Protein AF-A0A286TYL3-F1 (afdb_monomer)

Nearest PDB structures (foldseek):
  3kns-assembly3_C  TM=6.971E-01  e=8.447E-01  Bacillus cereus
  6e2q-assembly2_B  TM=6.809E-01  e=2.990E+00  Homo sapiens
  1dxk-assembly1_A  TM=6.788E-01  e=5.472E+00  Bacillus cereus
  4z32-assembly6_F  TM=2.351E-01  e=8.924E-01  Homo sapiens
  6e2q-assembly1_A  TM=2.086E-01  e=2.830E+00  Homo sapiens

Sequence (231 aa):
MINKKIVVQIVIFMLIVGLQSFSYSSPKEVEMYTQQCKNFLNRHSIELKDESFEKLLGYIGNAQICKIEKIYNKLTEEEKNRLKKVLITIEEIEKRLSQKKRERINESIAAIMPAIENELWEKLTQEELKELDILLREKWKGMLKALEQNDIEKALSYFHHTVGEKYRKIFKTLNPYSRKKISKDLANIEVVEVITDTAIYEIISGLKDEKTSFQLAFVKDLHGEWVIKSF

Foldseek 3Di:
DPDPVVVVVVVVVVPPPPDDDQDEAAPVLLVVLLVLLVVLLVPPPDDPDDDDLVVLLVLVLNLVSCVLVSSVVVDDPVSVVSSVVSVVNNVVVLVVDDPVSNVVSVVVSVVPVVVSSQNNDYDDDPVRVVVVVVVVLVLVLQLLVCLLVVNLVSNLVQADPVCSVVVSVVSVVDDNVRSNVCSVQQSDWAWPDDGDFKTKIWGFGPPDPDTDIDIWMWGQDPVRDTGTHDD

pLDDT: mean 82.19, std 18.74, range [31.25, 98.5]

Secondary structure (DSSP, 8-state):
---HHHHHHHHHHTTTS---------HHHHHHHHHHHHHHHHH--S---S--HHHHHHHHHHHHHHHSHHHHHTS-HHHHHHHHHHHHHHHHHHHHS-HHHHHHHHHHHHHHHHHHHHHTPPPPPHHHHHHHHHHHHHHHHHHHHHHHTT-HHHHHTTB-GGGHHHHHHHHHHS-HHHHHHHHHHT--EEEEEEETTEEEEEEEE--TTS-EEEEEEEEE-TTS-EEEEE-

Mean predicted aligned error: 12.98 Å

Structure (mmCIF, N/CA/C/O backbone):
data_AF-A0A286TYL3-F1
#
_entry.id   AF-A0A286TYL3-F1
#
loop_
_atom_site.group_PDB
_atom_site.id
_atom_site.type_symbol
_atom_site.label_atom_id
_atom_site.label_alt_id
_atom_site.label_comp_id
_atom_site.label_asym_id
_atom_site.label_entity_id
_atom_site.label_seq_id
_atom_site.pdbx_PDB_ins_code
_atom_site.Cartn_x
_atom_site.Cartn_y
_atom_site.Cartn_z
_atom_site.occupancy
_atom_site.B_iso_or_equiv
_atom_site.auth_seq_id
_atom_site.auth_comp_id
_atom_site.auth_asym_id
_atom_site.auth_atom_id
_atom_site.pdbx_PDB_model_num
ATOM 1 N N . MET A 1 1 ? -19.799 -11.155 35.956 1.00 39.75 1 MET A N 1
ATOM 2 C CA . MET A 1 1 ? -18.339 -11.377 36.066 1.00 39.75 1 MET A CA 1
ATOM 3 C C . MET A 1 1 ? -17.834 -11.921 34.740 1.00 39.75 1 MET A C 1
ATOM 5 O O . MET A 1 1 ? -18.153 -13.052 34.407 1.00 39.75 1 MET A O 1
ATOM 9 N N . ILE A 1 2 ? -17.136 -11.105 33.946 1.00 40.25 2 ILE A N 1
ATOM 10 C CA . ILE A 1 2 ? -16.541 -11.561 32.680 1.00 40.25 2 ILE A CA 1
ATOM 11 C C . ILE A 1 2 ? -15.331 -12.434 33.024 1.00 40.25 2 ILE A C 1
ATOM 13 O O . ILE A 1 2 ? -14.487 -12.051 33.834 1.00 40.25 2 ILE A O 1
ATOM 17 N N . ASN A 1 3 ? -15.307 -13.640 32.464 1.00 35.81 3 ASN A N 1
ATOM 18 C CA . ASN A 1 3 ? -14.361 -14.690 32.809 1.00 35.81 3 ASN A CA 1
ATOM 19 C C . ASN A 1 3 ? -12.943 -14.302 32.347 1.00 35.81 3 ASN A C 1
ATOM 21 O O . ASN A 1 3 ? -12.677 -14.244 31.146 1.00 35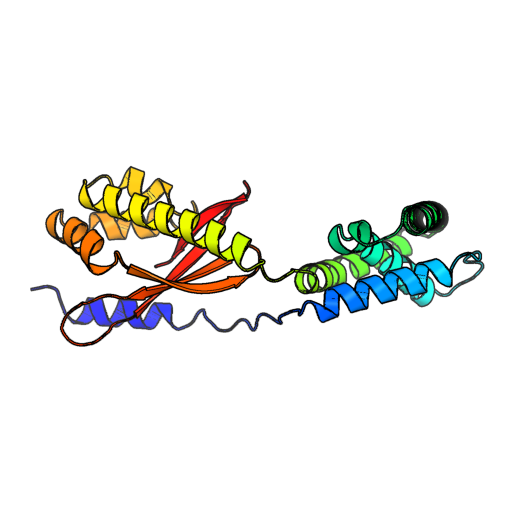.81 3 ASN A O 1
ATOM 25 N N . LYS A 1 4 ? -12.035 -14.040 33.302 1.00 42.81 4 LYS A N 1
ATOM 26 C CA . LYS A 1 4 ? -10.641 -13.602 33.066 1.00 42.81 4 LYS A CA 1
ATOM 27 C C . LYS A 1 4 ? -9.871 -14.496 32.079 1.00 42.81 4 LYS A C 1
ATOM 29 O O . LYS A 1 4 ? -8.956 -14.012 31.424 1.00 42.81 4 LYS A O 1
ATOM 34 N N . LYS A 1 5 ? -10.264 -15.766 31.919 1.00 39.12 5 LYS A N 1
ATOM 35 C CA . LYS A 1 5 ? -9.639 -16.705 30.971 1.00 39.12 5 LYS A CA 1
ATOM 36 C C . LYS A 1 5 ? -9.872 -16.361 29.492 1.00 39.12 5 LYS A C 1
ATOM 38 O O . LYS A 1 5 ? -9.003 -16.651 28.681 1.00 39.12 5 LYS A O 1
ATOM 43 N N . ILE A 1 6 ? -10.982 -15.706 29.139 1.00 41.03 6 ILE A N 1
ATOM 44 C CA . ILE A 1 6 ? -11.293 -15.363 27.736 1.00 41.03 6 ILE A CA 1
ATOM 45 C C . ILE A 1 6 ? -10.440 -14.178 27.252 1.00 41.03 6 ILE A C 1
ATOM 47 O O . ILE A 1 6 ? -10.057 -14.125 26.089 1.00 41.03 6 ILE A O 1
ATOM 51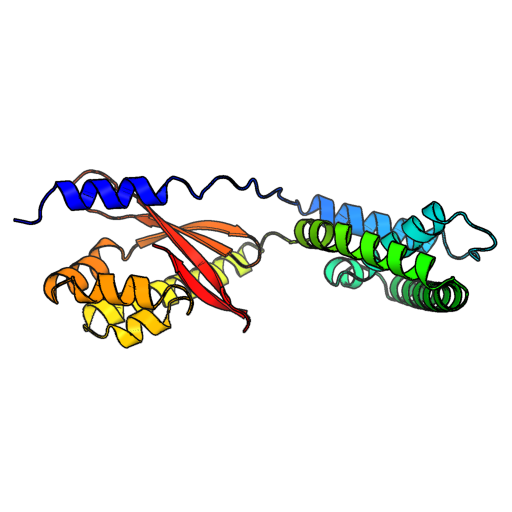 N N . VAL A 1 7 ? -10.076 -13.261 28.155 1.00 42.44 7 VAL A N 1
ATOM 52 C CA . VAL A 1 7 ? -9.268 -12.073 27.826 1.00 42.44 7 VAL A CA 1
ATOM 53 C C . VAL A 1 7 ? -7.820 -12.453 27.492 1.00 42.44 7 VAL A C 1
ATOM 55 O O . VAL A 1 7 ? -7.250 -11.921 26.548 1.00 42.44 7 VAL A O 1
ATOM 58 N N . VAL A 1 8 ? -7.247 -13.430 28.201 1.00 39.50 8 VAL A N 1
ATOM 59 C CA . VAL A 1 8 ? -5.855 -13.877 27.991 1.00 39.50 8 VAL A CA 1
ATOM 60 C C . VAL A 1 8 ? -5.682 -14.627 26.664 1.00 39.50 8 VAL A C 1
ATOM 62 O O . VAL A 1 8 ? -4.639 -14.533 26.024 1.00 39.50 8 VAL A O 1
ATOM 65 N N . GLN A 1 9 ? -6.718 -15.331 26.202 1.00 33.84 9 GLN A N 1
ATOM 66 C CA . GLN A 1 9 ? -6.636 -16.160 24.996 1.00 33.84 9 GLN A CA 1
ATOM 67 C C . GLN A 1 9 ? -6.718 -15.346 23.689 1.00 33.84 9 GLN A C 1
ATOM 69 O O . GLN A 1 9 ? -6.224 -15.797 22.659 1.00 33.84 9 GLN A O 1
ATOM 74 N N . ILE A 1 10 ? -7.282 -14.133 23.732 1.00 40.34 10 ILE A N 1
ATOM 75 C CA . ILE A 1 10 ? -7.366 -13.220 22.577 1.00 40.34 10 ILE A CA 1
ATOM 76 C C . ILE A 1 10 ? -6.028 -12.497 22.337 1.00 40.34 10 ILE A C 1
ATOM 78 O O . ILE A 1 10 ? -5.652 -12.281 21.188 1.00 40.34 10 ILE A O 1
ATOM 82 N N . VAL A 1 11 ? -5.271 -12.197 23.399 1.00 38.97 11 VAL A N 1
ATOM 83 C CA . VAL A 1 11 ? -3.979 -11.486 23.318 1.00 38.97 11 VAL A CA 1
ATOM 84 C C . VAL A 1 11 ? -2.876 -12.360 22.701 1.00 38.97 11 VAL A C 1
ATOM 86 O O . VAL A 1 11 ? -2.049 -11.869 21.940 1.00 38.97 11 VAL A O 1
ATOM 89 N N . ILE A 1 12 ? -2.894 -13.673 22.951 1.00 34.62 12 ILE A N 1
ATOM 90 C CA . ILE A 1 12 ? -1.849 -14.596 22.470 1.00 34.62 12 ILE A CA 1
ATOM 91 C C . ILE A 1 12 ? -1.973 -14.883 20.961 1.00 34.62 12 ILE A C 1
ATOM 93 O O . ILE A 1 12 ? -0.971 -15.134 20.297 1.00 34.62 12 ILE A O 1
ATOM 97 N N . PHE A 1 13 ? -3.176 -14.794 20.384 1.00 33.91 13 PHE A N 1
ATOM 98 C CA . PHE A 1 13 ? -3.390 -15.116 18.966 1.00 33.91 13 PHE A CA 1
ATOM 99 C C . PHE A 1 13 ? -2.985 -13.981 18.004 1.00 33.91 13 PHE A C 1
ATOM 101 O O . PHE A 1 13 ? -2.809 -14.230 16.815 1.00 33.91 13 PHE A O 1
ATOM 108 N N . MET A 1 14 ? -2.810 -12.746 18.496 1.00 36.81 14 MET A N 1
ATOM 109 C CA . MET A 1 14 ? -2.392 -11.600 17.668 1.00 36.81 14 MET A CA 1
ATOM 110 C C . MET A 1 14 ? -0.871 -11.501 17.462 1.00 36.81 14 MET A C 1
ATOM 112 O O . MET A 1 14 ? -0.429 -10.857 16.518 1.00 36.81 14 MET A O 1
ATOM 116 N N . LEU A 1 15 ? -0.063 -12.169 18.289 1.00 34.22 15 LEU A N 1
ATOM 117 C CA . LEU A 1 15 ? 1.401 -12.020 18.290 1.00 34.22 15 LEU A CA 1
ATOM 118 C C . LEU A 1 15 ? 2.147 -12.853 17.229 1.00 34.22 15 LEU A C 1
ATOM 120 O O . LEU A 1 15 ? 3.329 -12.622 17.005 1.00 34.22 15 LEU A O 1
ATOM 124 N N . ILE A 1 16 ? 1.495 -13.812 16.561 1.00 33.28 16 ILE A N 1
ATOM 125 C CA . ILE A 1 16 ? 2.193 -14.815 15.724 1.00 33.28 16 ILE A CA 1
ATOM 126 C C . ILE A 1 16 ? 2.299 -14.408 14.235 1.00 33.28 16 ILE A C 1
ATOM 128 O O . ILE A 1 16 ? 3.039 -15.028 13.479 1.00 33.28 16 ILE A O 1
ATOM 132 N N . VAL A 1 17 ? 1.633 -13.336 13.788 1.00 40.25 17 VAL A N 1
ATOM 133 C CA . VAL A 1 17 ? 1.551 -12.982 12.348 1.00 40.25 17 VAL A CA 1
ATOM 134 C C . VAL A 1 17 ? 2.553 -11.887 11.915 1.00 40.25 17 VAL A C 1
ATOM 136 O O . VAL A 1 17 ? 2.653 -11.570 10.737 1.00 40.25 17 VAL A O 1
ATOM 139 N N . GLY A 1 18 ? 3.352 -11.328 12.830 1.00 33.09 18 GLY A N 1
ATOM 140 C CA . GLY A 1 18 ? 4.144 -10.109 12.584 1.00 33.09 18 GLY A CA 1
ATOM 141 C C . GLY A 1 18 ? 5.576 -10.260 12.045 1.00 33.09 18 GLY A C 1
ATOM 142 O O . GLY A 1 18 ? 6.348 -9.319 12.181 1.00 33.09 18 GLY A O 1
ATOM 143 N N . LEU A 1 19 ? 5.982 -11.403 11.483 1.00 33.22 19 LEU A N 1
ATOM 144 C CA . LEU A 1 19 ? 7.355 -11.589 10.976 1.00 33.22 19 LEU A CA 1
ATOM 145 C C . LEU A 1 19 ? 7.369 -11.970 9.492 1.00 33.22 19 LEU A C 1
ATOM 147 O O . LEU A 1 19 ? 7.760 -13.072 9.116 1.00 33.22 19 LEU A O 1
ATOM 151 N N . GLN A 1 20 ? 6.967 -11.035 8.635 1.00 36.91 20 GLN A N 1
ATOM 152 C CA . GLN A 1 20 ? 7.506 -10.963 7.279 1.00 36.91 20 GLN A CA 1
ATOM 153 C C . GLN A 1 20 ? 8.325 -9.680 7.195 1.00 36.91 20 GLN A C 1
ATOM 155 O O . GLN A 1 20 ? 7.812 -8.582 7.381 1.00 36.91 20 GLN A O 1
ATOM 160 N N . SER A 1 21 ? 9.632 -9.841 7.026 1.00 31.25 21 SER A N 1
ATOM 161 C CA . SER A 1 21 ? 10.587 -8.749 6.893 1.00 31.25 21 SER A CA 1
ATOM 162 C C . SER A 1 21 ? 10.307 -8.006 5.587 1.00 31.25 21 SER A C 1
ATOM 164 O O . SER A 1 21 ? 10.660 -8.491 4.514 1.00 31.25 21 SER A O 1
ATOM 166 N N . PHE A 1 22 ? 9.649 -6.852 5.665 1.00 38.56 22 PHE A N 1
ATOM 167 C CA . PHE A 1 22 ? 9.494 -5.955 4.525 1.00 38.56 22 PHE A CA 1
ATOM 168 C C . PHE A 1 22 ? 10.835 -5.253 4.294 1.00 38.56 22 PHE A C 1
ATOM 170 O O . PHE A 1 22 ? 11.292 -4.463 5.118 1.00 38.56 22 PHE A O 1
ATOM 177 N N . SER A 1 23 ? 11.518 -5.620 3.209 1.00 32.28 23 SER A N 1
ATOM 178 C CA . SER A 1 23 ? 12.743 -4.944 2.789 1.00 32.28 23 SER A CA 1
ATOM 179 C C . SER A 1 23 ? 12.360 -3.575 2.246 1.00 32.28 23 SER A C 1
ATOM 181 O O . SER A 1 23 ? 11.674 -3.476 1.232 1.00 32.28 23 SER A O 1
ATOM 183 N N . TYR A 1 24 ? 12.752 -2.532 2.971 1.00 39.31 24 TYR A N 1
ATOM 184 C CA . TYR A 1 24 ? 12.539 -1.151 2.570 1.00 39.31 24 TYR A CA 1
ATOM 185 C C . TYR A 1 24 ? 13.367 -0.816 1.351 1.00 39.31 24 TYR A C 1
ATOM 187 O O . TYR A 1 24 ? 14.513 -1.246 1.235 1.00 39.31 24 TYR A O 1
ATOM 195 N N . SER A 1 25 ? 12.813 0.092 0.568 1.00 42.06 25 SER A N 1
ATOM 196 C CA . SER A 1 25 ? 13.605 0.893 -0.326 1.00 42.06 25 SER A CA 1
ATOM 197 C C . SER A 1 25 ? 13.623 2.352 0.074 1.00 42.06 25 SER A C 1
ATOM 199 O O . SER A 1 25 ? 12.638 2.936 0.534 1.00 42.06 25 SER A O 1
ATOM 201 N N . SER A 1 26 ? 14.795 2.943 -0.086 1.00 48.81 26 SER A N 1
ATOM 202 C CA . SER A 1 26 ? 15.070 4.341 0.201 1.00 48.81 26 SER A CA 1
ATOM 203 C C . SER A 1 26 ? 14.927 5.218 -1.056 1.00 48.81 26 SER A C 1
ATOM 205 O O . SER A 1 26 ? 15.114 4.736 -2.168 1.00 48.81 26 SER A O 1
ATOM 207 N N . PRO A 1 27 ? 14.721 6.548 -0.936 1.00 56.91 27 PRO A N 1
ATOM 208 C CA . PRO A 1 27 ? 14.798 7.490 -2.069 1.00 56.91 27 PRO A CA 1
ATOM 209 C C . PRO A 1 27 ? 16.060 7.338 -2.944 1.00 56.91 27 PRO A C 1
ATOM 211 O O . PRO A 1 27 ? 16.082 7.722 -4.112 1.00 56.91 27 PRO A O 1
ATOM 214 N N . LYS A 1 28 ? 17.114 6.744 -2.377 1.00 70.31 28 LYS A N 1
ATOM 215 C CA . LYS A 1 28 ? 18.360 6.384 -3.050 1.00 70.31 28 LYS A CA 1
ATOM 216 C C . LYS A 1 28 ? 18.178 5.298 -4.117 1.00 70.31 28 LYS A C 1
ATOM 218 O O . LYS A 1 28 ? 18.904 5.317 -5.102 1.00 70.31 28 LYS A O 1
ATOM 223 N N . GLU A 1 29 ? 17.239 4.374 -3.949 1.00 71.75 29 GLU A N 1
ATOM 224 C CA . GLU A 1 29 ? 16.978 3.285 -4.897 1.00 71.75 29 GLU A CA 1
ATOM 225 C C . GLU A 1 29 ? 16.218 3.773 -6.124 1.00 71.75 29 GLU A C 1
ATOM 227 O O . GLU A 1 29 ? 16.608 3.434 -7.237 1.00 71.75 29 GLU A O 1
ATOM 232 N N . VAL A 1 30 ? 15.227 4.659 -5.965 1.00 77.00 30 VAL A N 1
ATOM 233 C CA . VAL A 1 30 ? 14.579 5.313 -7.117 1.00 77.00 30 VAL A CA 1
ATOM 234 C C . VAL A 1 30 ? 15.609 6.074 -7.951 1.00 77.00 30 VAL A C 1
ATOM 236 O O . VAL A 1 30 ? 15.619 5.944 -9.175 1.00 77.00 30 VAL A O 1
ATOM 239 N N . GLU A 1 31 ? 16.514 6.822 -7.314 1.00 83.50 31 GLU A N 1
ATOM 240 C CA . GLU A 1 31 ? 17.594 7.519 -8.023 1.00 83.50 31 GLU A CA 1
ATOM 241 C C . GLU A 1 31 ? 18.587 6.538 -8.664 1.00 83.50 31 GLU A C 1
ATOM 243 O O . GLU A 1 31 ? 18.978 6.719 -9.815 1.00 83.50 31 GLU A O 1
ATOM 248 N N . MET A 1 32 ? 18.948 5.456 -7.968 1.00 88.81 32 MET A N 1
ATOM 249 C CA . MET A 1 32 ? 19.826 4.404 -8.487 1.00 88.81 32 MET A CA 1
ATOM 250 C C . MET A 1 32 ? 19.246 3.755 -9.748 1.00 88.81 32 MET A C 1
ATOM 252 O O . MET A 1 32 ? 19.935 3.688 -10.767 1.00 88.81 32 MET A O 1
ATOM 256 N N . TYR A 1 33 ? 17.985 3.319 -9.711 1.00 89.75 33 TYR A N 1
ATOM 257 C CA . TYR A 1 33 ? 17.317 2.701 -10.855 1.00 89.75 33 TYR A CA 1
ATOM 258 C C . TYR A 1 33 ? 17.029 3.716 -11.971 1.00 89.75 33 TYR A C 1
ATOM 260 O O . TYR A 1 33 ? 17.138 3.381 -13.152 1.00 89.75 33 TYR A O 1
ATOM 268 N N . THR A 1 34 ? 16.755 4.980 -11.629 1.00 91.69 34 THR A N 1
ATOM 269 C CA . THR A 1 34 ? 16.666 6.069 -12.615 1.00 91.69 34 THR A CA 1
ATOM 270 C C . THR A 1 34 ? 18.003 6.254 -13.326 1.00 91.69 34 THR A C 1
ATOM 272 O O . THR A 1 34 ? 18.051 6.268 -14.555 1.00 91.69 34 THR A O 1
ATOM 275 N N . GLN A 1 35 ? 19.113 6.318 -12.590 1.00 93.62 35 GLN A N 1
ATOM 276 C CA . GLN A 1 35 ? 20.444 6.446 -13.175 1.00 93.62 35 GLN A CA 1
ATOM 277 C C . GLN A 1 35 ? 20.841 5.199 -13.978 1.00 93.62 35 GLN A C 1
ATOM 279 O O . GLN A 1 35 ? 21.453 5.326 -15.039 1.00 93.62 35 GLN A O 1
ATOM 284 N N . GLN A 1 36 ? 20.465 4.000 -13.526 1.00 92.69 36 GLN A N 1
ATOM 285 C CA . GLN A 1 36 ? 20.624 2.759 -14.285 1.00 92.69 36 GLN A CA 1
ATOM 286 C C . GLN A 1 36 ? 19.875 2.832 -15.618 1.00 92.69 36 GLN A C 1
ATOM 288 O O . GLN A 1 36 ? 20.471 2.541 -16.656 1.00 92.69 36 GLN A O 1
ATOM 293 N N . CYS A 1 37 ? 18.620 3.288 -15.609 1.00 94.38 37 CYS A N 1
ATOM 294 C CA . CYS A 1 37 ? 17.837 3.495 -16.821 1.00 94.38 37 CYS A CA 1
ATOM 295 C C . CYS A 1 37 ? 18.507 4.511 -17.761 1.00 94.38 37 CYS A C 1
ATOM 297 O O . CYS A 1 37 ? 18.725 4.218 -18.937 1.00 94.38 37 CYS A O 1
ATOM 299 N N . LYS A 1 38 ? 18.932 5.673 -17.251 1.00 95.06 38 LYS A N 1
ATOM 300 C CA . LYS A 1 38 ? 19.641 6.690 -18.048 1.00 95.06 38 LYS A CA 1
ATOM 301 C C . LYS A 1 38 ? 20.930 6.143 -18.660 1.00 95.06 38 LYS A C 1
ATOM 303 O O . LYS A 1 38 ? 21.185 6.317 -19.851 1.00 95.06 38 LYS A O 1
ATOM 308 N N . ASN A 1 39 ? 21.726 5.416 -17.877 1.00 93.25 39 ASN A N 1
ATOM 309 C CA . ASN A 1 39 ? 22.943 4.760 -18.354 1.00 93.25 39 ASN A CA 1
ATOM 310 C C . ASN A 1 39 ? 22.637 3.720 -19.441 1.00 93.25 39 ASN A C 1
ATOM 312 O O . ASN A 1 39 ? 23.350 3.653 -20.443 1.00 93.25 39 ASN A O 1
ATOM 316 N N . PHE A 1 40 ? 21.580 2.927 -19.262 1.00 93.06 40 PHE A N 1
ATOM 317 C CA . PHE A 1 40 ? 21.109 1.958 -20.244 1.00 93.06 40 PHE A CA 1
ATOM 318 C C . PHE A 1 40 ? 20.723 2.640 -21.565 1.00 93.06 40 PHE A C 1
ATOM 320 O O . PHE A 1 40 ? 21.263 2.266 -22.610 1.00 93.06 40 PHE A O 1
ATOM 327 N N . LEU A 1 41 ? 19.892 3.686 -21.508 1.00 92.50 41 LEU A N 1
ATOM 328 C CA . LEU A 1 41 ? 19.431 4.454 -22.671 1.00 92.50 41 LEU A CA 1
ATOM 329 C C . LEU A 1 41 ? 20.564 5.198 -23.392 1.00 92.50 41 LEU A C 1
ATOM 331 O O . LEU A 1 41 ? 20.505 5.380 -24.607 1.00 92.50 41 LEU A O 1
ATOM 335 N N . ASN A 1 42 ? 21.602 5.618 -22.665 1.00 89.25 42 ASN A N 1
ATOM 336 C CA . ASN A 1 42 ? 22.780 6.265 -23.245 1.00 89.25 42 ASN A CA 1
ATOM 337 C C . ASN A 1 42 ? 23.735 5.275 -23.923 1.00 89.25 42 ASN A C 1
ATOM 339 O O . ASN A 1 42 ? 24.400 5.642 -24.888 1.00 89.25 42 ASN A O 1
ATOM 343 N N . ARG A 1 43 ? 23.818 4.031 -23.435 1.00 82.62 43 ARG A N 1
ATOM 344 C CA . ARG A 1 43 ? 24.729 3.009 -23.980 1.00 82.62 43 ARG A CA 1
ATOM 345 C C . ARG A 1 43 ? 24.160 2.253 -25.180 1.00 82.62 43 ARG A C 1
ATOM 347 O O . ARG A 1 43 ? 24.931 1.823 -26.028 1.00 82.62 43 ARG A O 1
ATOM 354 N N . HIS A 1 44 ? 22.843 2.076 -25.256 1.00 67.50 44 HIS A N 1
ATOM 355 C CA . HIS A 1 44 ? 22.224 1.115 -26.175 1.00 67.50 44 HIS A CA 1
ATOM 356 C C . HIS A 1 44 ? 21.522 1.748 -27.384 1.00 67.50 44 HIS A C 1
ATOM 358 O O . HIS A 1 44 ? 20.493 1.259 -27.846 1.00 67.50 44 HIS A O 1
ATOM 364 N N . SER A 1 45 ? 22.109 2.799 -27.959 1.00 55.00 45 SER A N 1
ATOM 365 C CA . SER A 1 45 ? 21.707 3.319 -29.275 1.00 55.00 45 SER A CA 1
ATOM 366 C C . SER A 1 45 ? 22.130 2.420 -30.453 1.00 55.00 45 SER A C 1
ATOM 368 O O . SER A 1 45 ? 21.916 2.794 -31.605 1.00 55.00 45 SER A O 1
ATOM 370 N N . ILE A 1 46 ? 22.726 1.251 -30.185 1.00 56.09 46 ILE A N 1
ATOM 371 C CA . ILE A 1 46 ? 23.353 0.368 -31.176 1.00 56.09 46 ILE A CA 1
ATOM 372 C C . ILE A 1 46 ? 22.645 -0.996 -31.184 1.00 56.09 46 ILE A C 1
ATOM 374 O O . ILE A 1 46 ? 22.290 -1.529 -30.135 1.00 56.09 46 ILE A O 1
ATOM 378 N N . GLU A 1 47 ? 22.411 -1.520 -32.391 1.00 60.41 47 GLU A N 1
ATOM 379 C CA . GLU A 1 47 ? 21.648 -2.739 -32.687 1.00 60.41 47 GLU A CA 1
ATOM 380 C C . GLU A 1 47 ? 22.095 -3.963 -31.863 1.00 60.41 47 GLU A C 1
ATOM 382 O O . GLU A 1 47 ? 23.264 -4.345 -31.875 1.00 60.41 47 GLU A O 1
ATOM 387 N N . LEU A 1 48 ? 21.130 -4.647 -31.238 1.00 65.88 48 LEU A N 1
ATOM 388 C CA . LEU A 1 48 ? 21.276 -5.995 -30.677 1.00 65.88 48 LEU A CA 1
ATOM 389 C C . LEU A 1 48 ? 21.421 -7.028 -31.809 1.00 65.88 48 LEU A C 1
ATOM 391 O O . LEU A 1 48 ? 20.476 -7.747 -32.144 1.00 65.88 48 LEU A O 1
ATOM 395 N N . LYS A 1 49 ? 22.584 -7.076 -32.457 1.00 59.09 49 LYS A N 1
ATOM 396 C CA . LYS A 1 49 ? 22.913 -8.124 -33.430 1.00 59.09 49 LYS A CA 1
ATOM 397 C C . LYS A 1 49 ? 23.687 -9.237 -32.722 1.00 59.09 49 LYS A C 1
ATOM 399 O O . LYS A 1 49 ? 24.782 -9.004 -32.229 1.00 59.09 49 LYS A O 1
ATOM 404 N N . ASP A 1 50 ? 23.094 -10.432 -32.697 1.00 59.69 50 ASP A N 1
ATOM 405 C CA . ASP A 1 50 ? 23.705 -11.692 -32.235 1.00 59.69 50 ASP A CA 1
ATOM 406 C C . ASP A 1 50 ? 24.158 -11.731 -30.763 1.00 59.69 50 ASP A C 1
ATOM 408 O O . ASP A 1 50 ? 25.308 -12.010 -30.423 1.00 59.69 50 ASP A O 1
ATOM 412 N N . GLU A 1 51 ? 23.219 -11.493 -29.846 1.00 66.81 51 GLU A N 1
ATOM 413 C CA . GLU A 1 51 ? 23.491 -11.571 -28.409 1.00 66.81 51 GLU A CA 1
ATOM 414 C C . GLU A 1 51 ? 22.938 -12.849 -27.757 1.00 66.81 51 GLU A C 1
ATOM 416 O O . GLU A 1 51 ? 21.912 -13.400 -28.166 1.00 66.81 51 GLU A O 1
ATOM 421 N N . SER A 1 52 ? 23.638 -13.337 -26.724 1.00 85.31 52 SER A N 1
ATOM 422 C CA . SER A 1 52 ? 23.206 -14.502 -25.946 1.00 85.31 52 SER A CA 1
ATOM 423 C C . SER A 1 52 ? 21.850 -14.253 -25.273 1.00 85.31 52 SER A C 1
ATOM 425 O O . SER A 1 52 ? 21.426 -13.111 -25.079 1.00 85.31 52 SER A O 1
ATOM 427 N N . PHE A 1 53 ? 21.163 -15.331 -24.886 1.00 84.12 53 PHE A N 1
ATOM 428 C CA . PHE A 1 53 ? 19.861 -15.233 -24.222 1.00 84.12 53 PHE A CA 1
ATOM 429 C C . PHE A 1 53 ? 19.924 -14.372 -22.948 1.00 84.12 53 PHE A C 1
ATOM 431 O O . PHE A 1 53 ? 19.023 -13.583 -22.691 1.00 84.12 53 PHE A O 1
ATOM 438 N N . GLU A 1 54 ? 21.011 -14.482 -22.188 1.00 84.38 54 GLU A N 1
ATOM 439 C CA . GLU A 1 54 ? 21.252 -13.760 -20.937 1.00 84.38 54 GLU A CA 1
ATOM 440 C C . GLU A 1 54 ? 21.400 -12.256 -21.171 1.00 84.38 54 GLU A C 1
ATOM 442 O O . GLU A 1 54 ? 20.853 -11.453 -20.417 1.00 84.38 54 GLU A O 1
ATOM 447 N N . LYS A 1 55 ? 22.099 -11.865 -22.242 1.00 85.25 55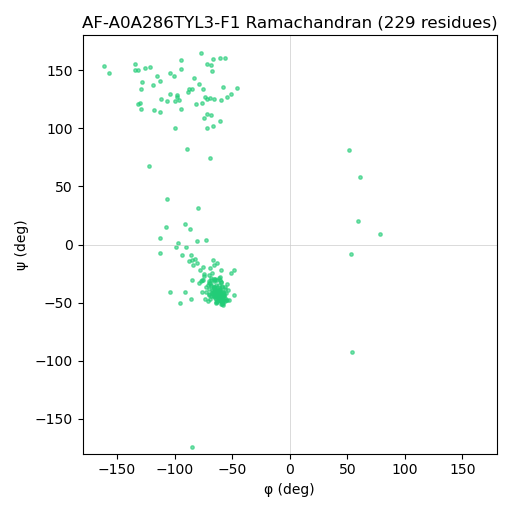 LYS A N 1
ATOM 448 C CA . LYS A 1 55 ? 22.228 -10.457 -22.617 1.00 85.25 55 LYS A CA 1
ATOM 449 C C . LYS A 1 55 ? 20.895 -9.870 -23.060 1.00 85.25 55 LYS A C 1
ATOM 451 O O . LYS A 1 55 ? 20.529 -8.791 -22.603 1.00 85.25 55 LYS A O 1
ATOM 456 N N . LEU A 1 56 ? 20.147 -10.607 -23.884 1.00 87.00 56 LEU A N 1
ATOM 457 C CA . LEU A 1 56 ? 18.809 -10.199 -24.303 1.00 87.00 56 LEU A CA 1
ATOM 458 C C . LEU A 1 56 ? 17.877 -10.047 -23.095 1.00 87.00 56 LEU A C 1
ATOM 460 O O . LEU A 1 56 ? 17.159 -9.057 -22.997 1.00 87.00 56 LEU A O 1
ATOM 464 N N . LEU A 1 57 ? 17.932 -10.979 -22.143 1.00 86.56 57 LEU A N 1
ATOM 465 C CA . LEU A 1 57 ? 17.158 -10.893 -20.909 1.00 86.56 57 LEU A CA 1
ATOM 466 C C . LEU A 1 57 ? 17.539 -9.655 -20.085 1.00 86.56 57 LEU A C 1
ATOM 468 O O . LEU A 1 57 ? 16.655 -8.921 -19.651 1.00 86.56 57 LEU A O 1
ATOM 472 N N . GLY A 1 58 ? 18.835 -9.384 -19.912 1.00 87.88 58 GLY A N 1
ATOM 473 C CA . GLY A 1 58 ? 19.310 -8.181 -19.226 1.00 87.88 58 GLY A CA 1
ATOM 474 C C . GLY A 1 58 ? 18.882 -6.892 -19.932 1.00 87.88 58 GLY A C 1
ATOM 475 O O . GLY A 1 58 ? 18.493 -5.922 -19.281 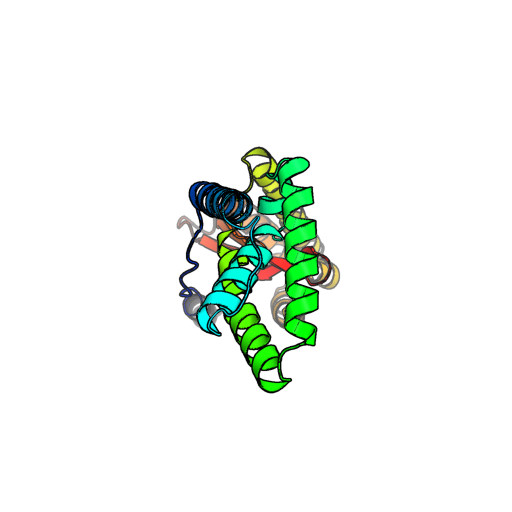1.00 87.88 58 GLY A O 1
ATOM 476 N N . TYR A 1 59 ? 18.898 -6.881 -21.263 1.00 89.81 59 TYR A N 1
ATOM 477 C CA . TYR A 1 59 ? 18.448 -5.750 -22.066 1.00 89.81 59 TYR A CA 1
ATOM 478 C C . TYR A 1 59 ? 16.951 -5.480 -21.887 1.00 89.81 59 TYR A C 1
ATOM 480 O O . TYR A 1 59 ? 16.555 -4.351 -21.595 1.00 89.81 59 TYR A O 1
ATOM 488 N N . ILE A 1 60 ? 16.122 -6.522 -22.003 1.00 90.00 60 ILE A N 1
ATOM 489 C CA . ILE A 1 60 ? 14.673 -6.415 -21.813 1.00 90.00 60 ILE A CA 1
ATOM 490 C C . ILE A 1 60 ? 14.362 -6.005 -20.373 1.00 90.00 60 ILE A C 1
ATOM 492 O O . ILE A 1 60 ? 13.571 -5.090 -20.169 1.00 90.00 60 ILE A O 1
ATOM 496 N N . GLY A 1 61 ? 15.023 -6.607 -19.381 1.00 89.62 61 GLY A N 1
ATOM 497 C CA . GLY A 1 61 ? 14.855 -6.255 -17.970 1.00 89.62 61 GLY A CA 1
ATOM 498 C C . GLY A 1 61 ? 15.120 -4.772 -17.700 1.00 89.62 61 GLY A C 1
ATOM 499 O O . GLY A 1 61 ? 14.276 -4.097 -17.119 1.00 89.62 61 GLY A O 1
ATOM 500 N N . ASN A 1 62 ? 16.231 -4.223 -18.204 1.00 91.69 62 ASN A N 1
ATOM 501 C CA . ASN A 1 62 ? 16.525 -2.790 -18.073 1.00 91.69 62 ASN A CA 1
ATOM 502 C C . ASN A 1 62 ? 15.469 -1.903 -18.751 1.00 91.69 62 ASN A C 1
ATOM 504 O O . ASN A 1 62 ? 15.078 -0.878 -18.193 1.00 91.69 62 ASN A O 1
ATOM 508 N N . ALA A 1 63 ? 14.971 -2.302 -19.925 1.00 91.81 63 ALA A N 1
ATOM 509 C CA . ALA A 1 63 ? 13.895 -1.577 -20.593 1.00 91.81 63 ALA A CA 1
ATOM 510 C C . ALA A 1 63 ? 12.570 -1.632 -19.808 1.00 91.81 63 ALA A C 1
ATOM 512 O O . ALA A 1 63 ? 11.851 -0.633 -19.777 1.00 91.81 63 ALA A O 1
ATOM 513 N N . GLN A 1 64 ? 12.251 -2.752 -19.147 1.00 90.81 64 GLN A N 1
ATOM 514 C CA . GLN A 1 64 ? 11.071 -2.843 -18.278 1.00 90.81 64 GLN A CA 1
ATOM 515 C C . GLN A 1 64 ? 11.217 -1.969 -17.027 1.00 90.81 64 GLN A C 1
ATOM 517 O O . GLN A 1 64 ? 10.276 -1.258 -16.693 1.00 90.81 64 GLN A O 1
ATOM 522 N N . ILE A 1 65 ? 12.397 -1.927 -16.395 1.00 90.50 65 ILE A N 1
ATOM 523 C CA . ILE A 1 65 ? 12.675 -1.011 -15.272 1.00 90.50 65 ILE A CA 1
ATOM 524 C C . ILE A 1 65 ? 12.411 0.442 -15.689 1.00 90.50 65 ILE A C 1
ATOM 526 O O . ILE A 1 65 ? 11.715 1.175 -14.993 1.00 90.50 65 ILE A O 1
ATOM 530 N N . CYS A 1 66 ? 12.885 0.852 -16.868 1.00 92.75 66 CYS A N 1
ATOM 531 C CA . CYS A 1 66 ? 12.644 2.194 -17.404 1.00 92.75 66 CYS A CA 1
ATOM 532 C C . CYS A 1 66 ? 11.159 2.548 -17.611 1.00 92.75 66 CYS A C 1
ATOM 534 O O . CYS A 1 66 ? 10.828 3.731 -17.692 1.00 92.75 66 CYS A O 1
ATOM 536 N N . LYS A 1 67 ? 10.274 1.551 -17.742 1.00 92.31 67 LYS A N 1
ATOM 537 C CA . LYS A 1 67 ? 8.826 1.755 -17.905 1.00 92.31 67 LYS A CA 1
ATOM 538 C C . LYS A 1 67 ? 8.086 1.931 -16.584 1.00 92.31 67 LYS A C 1
ATOM 540 O O . LYS A 1 67 ? 6.927 2.337 -16.618 1.00 92.31 67 LYS A O 1
ATOM 545 N N . ILE A 1 68 ? 8.714 1.624 -15.450 1.00 86.88 68 ILE A N 1
ATOM 546 C CA . ILE A 1 68 ? 8.106 1.852 -14.140 1.00 86.88 68 ILE A CA 1
ATOM 547 C C . ILE A 1 68 ? 7.815 3.348 -14.030 1.00 86.88 68 ILE A C 1
ATOM 549 O O . ILE A 1 68 ? 8.716 4.168 -14.207 1.00 86.88 68 ILE A O 1
ATOM 553 N N . GLU A 1 69 ? 6.556 3.699 -13.762 1.00 83.31 69 GLU A N 1
ATOM 554 C CA . GLU A 1 69 ? 6.022 5.062 -13.901 1.00 83.31 69 GLU A CA 1
ATOM 555 C C . GLU A 1 69 ? 6.914 6.123 -13.242 1.00 83.31 69 GLU A C 1
ATOM 557 O O . GLU A 1 69 ? 7.221 7.155 -13.836 1.00 83.31 69 GLU A O 1
ATOM 562 N N . LYS A 1 70 ? 7.416 5.838 -12.040 1.00 81.25 70 LYS A N 1
ATOM 563 C CA . LYS A 1 70 ? 8.280 6.752 -11.283 1.00 81.25 70 LYS A CA 1
ATOM 564 C C . LYS A 1 70 ? 9.630 7.009 -11.939 1.00 81.25 70 LYS A C 1
ATOM 566 O O . LYS A 1 70 ? 10.118 8.137 -11.908 1.00 81.25 70 LYS A O 1
ATOM 571 N N . ILE A 1 71 ? 10.226 5.980 -12.537 1.00 89.06 71 ILE A N 1
ATOM 572 C CA . ILE A 1 71 ? 11.466 6.118 -13.302 1.00 89.06 71 ILE A CA 1
ATOM 573 C C . ILE A 1 71 ? 11.160 6.869 -14.593 1.00 89.06 71 ILE A C 1
ATOM 575 O O . ILE A 1 71 ? 11.821 7.862 -14.891 1.00 89.06 71 ILE A O 1
ATOM 579 N N . TYR A 1 72 ? 10.113 6.454 -15.310 1.00 90.81 72 TYR A N 1
ATOM 580 C CA . TYR A 1 72 ? 9.683 7.061 -16.567 1.00 90.81 72 TYR A CA 1
ATOM 581 C C . TYR A 1 72 ? 9.417 8.570 -16.434 1.00 90.81 72 TYR A C 1
ATOM 583 O O . TYR A 1 72 ? 9.840 9.357 -17.283 1.00 90.81 72 TYR A O 1
ATOM 591 N N . ASN A 1 73 ? 8.782 8.997 -15.341 1.00 87.31 73 ASN A N 1
ATOM 592 C CA . ASN A 1 73 ? 8.474 10.402 -15.067 1.00 87.31 73 ASN A CA 1
ATOM 593 C C . ASN A 1 73 ? 9.720 11.253 -14.763 1.00 87.31 73 ASN A C 1
ATOM 595 O O . ASN A 1 73 ? 9.676 12.470 -14.933 1.00 87.31 73 ASN A O 1
ATOM 599 N N . LYS A 1 74 ? 10.839 10.633 -14.365 1.00 91.31 74 LYS A N 1
ATOM 600 C CA . LYS A 1 74 ? 12.137 11.298 -14.142 1.00 91.31 74 LYS A CA 1
ATOM 601 C C . LYS A 1 74 ? 13.026 11.336 -15.394 1.00 91.31 74 LYS A C 1
ATOM 603 O O . LYS A 1 74 ? 14.131 11.889 -15.340 1.00 91.31 74 LYS A O 1
ATOM 608 N N . LEU A 1 75 ? 12.574 10.755 -16.508 1.00 93.94 75 LEU A N 1
ATOM 609 C CA . LEU A 1 75 ? 13.259 10.821 -17.797 1.00 93.94 75 LEU A CA 1
ATOM 610 C C . LEU A 1 75 ? 12.922 12.123 -18.533 1.00 93.94 75 LEU A C 1
ATOM 612 O O . LEU A 1 75 ? 11.786 12.602 -18.521 1.00 93.94 75 LEU A O 1
ATOM 616 N N . THR A 1 76 ? 13.910 12.669 -19.231 1.00 96.69 76 THR A N 1
ATOM 617 C CA . THR A 1 76 ? 13.721 13.747 -20.207 1.00 96.69 76 THR A CA 1
ATOM 618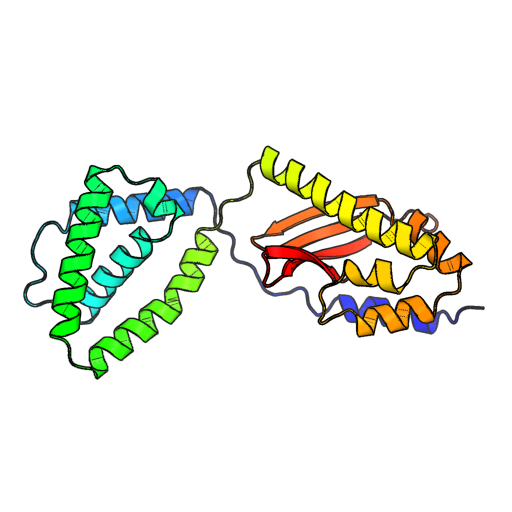 C C . THR A 1 76 ? 12.923 13.254 -21.418 1.00 96.69 76 THR A C 1
ATOM 620 O O . THR A 1 76 ? 12.879 12.059 -21.711 1.00 96.69 76 THR A O 1
ATOM 623 N N . GLU A 1 77 ? 12.323 14.169 -22.182 1.00 95.94 77 GLU A N 1
ATOM 624 C CA . GLU A 1 77 ? 11.609 13.800 -23.416 1.00 95.94 77 GLU A CA 1
ATOM 625 C C . GLU A 1 77 ? 12.521 13.113 -24.445 1.00 95.94 77 GLU A C 1
ATOM 627 O O . GLU A 1 77 ? 12.093 12.214 -25.171 1.00 95.94 77 GLU A O 1
ATOM 632 N N . GLU A 1 78 ? 13.805 13.473 -24.487 1.00 95.44 78 GLU A N 1
ATOM 633 C CA . GLU A 1 78 ? 14.781 12.779 -25.325 1.00 95.44 78 GLU A CA 1
ATOM 634 C C . GLU A 1 78 ? 14.986 11.323 -24.872 1.00 95.44 78 GLU A C 1
ATOM 636 O O . GLU A 1 78 ? 14.940 10.404 -25.693 1.00 95.44 78 GLU A O 1
ATOM 641 N N . GLU A 1 79 ? 15.154 11.089 -23.569 1.00 95.56 79 GLU A N 1
ATOM 642 C CA . GLU A 1 79 ? 15.299 9.748 -22.990 1.00 95.56 79 GLU A CA 1
ATOM 643 C C . GLU A 1 79 ? 14.037 8.899 -23.194 1.00 95.56 79 GLU A C 1
ATOM 645 O O . GLU A 1 79 ? 14.146 7.742 -23.602 1.00 95.56 79 GLU A O 1
ATOM 650 N N . LYS A 1 80 ? 12.838 9.471 -23.023 1.00 95.06 80 LYS A N 1
ATOM 651 C CA . LYS A 1 80 ? 11.564 8.788 -23.319 1.00 95.06 80 LYS A CA 1
ATOM 652 C C . LYS A 1 80 ? 11.466 8.382 -24.789 1.00 95.06 80 LYS A C 1
ATOM 654 O O . LYS A 1 80 ? 11.071 7.258 -25.103 1.00 95.06 80 LYS A O 1
ATOM 659 N N . ASN A 1 81 ? 11.890 9.255 -25.706 1.00 93.62 81 ASN A N 1
ATOM 660 C CA . ASN A 1 81 ? 11.938 8.940 -27.134 1.00 93.62 81 ASN A CA 1
ATOM 661 C C . ASN A 1 81 ? 12.939 7.819 -27.452 1.00 93.62 81 ASN A C 1
ATOM 663 O O . ASN A 1 81 ? 12.660 6.968 -28.301 1.00 93.62 81 ASN A O 1
ATOM 667 N N . ARG A 1 82 ? 14.089 7.778 -26.769 1.00 93.62 82 ARG A N 1
ATOM 668 C CA . ARG A 1 82 ? 15.047 6.666 -26.884 1.00 93.62 82 ARG A CA 1
ATOM 669 C C . ARG A 1 82 ? 14.458 5.367 -26.338 1.00 93.62 82 ARG A C 1
ATOM 671 O O . ARG A 1 82 ? 14.536 4.353 -27.026 1.00 93.62 82 ARG A O 1
ATOM 678 N N . LEU A 1 83 ? 13.803 5.403 -25.177 1.00 93.75 83 LEU A N 1
ATOM 679 C CA . LEU A 1 83 ? 13.115 4.244 -24.605 1.00 93.75 83 LEU A CA 1
ATOM 680 C C . LEU A 1 83 ? 12.059 3.695 -25.569 1.00 93.75 83 LEU A C 1
ATOM 682 O O . LEU A 1 83 ? 12.020 2.494 -25.811 1.00 93.75 83 LEU A O 1
ATOM 686 N N . LYS A 1 84 ? 11.259 4.561 -26.199 1.00 93.38 84 LYS A N 1
ATOM 687 C CA . LYS A 1 84 ? 10.277 4.143 -27.209 1.00 93.38 84 LYS A CA 1
ATOM 688 C C . LYS A 1 84 ? 10.927 3.381 -28.369 1.00 93.38 84 LYS A C 1
ATOM 690 O O . LYS A 1 84 ? 10.405 2.350 -28.780 1.00 93.38 84 LYS A O 1
ATOM 695 N N . LYS A 1 85 ? 12.074 3.851 -28.873 1.00 91.56 85 LYS A N 1
ATOM 696 C CA . LYS A 1 85 ? 12.836 3.148 -29.922 1.00 91.56 85 LYS A CA 1
ATOM 697 C C . LYS A 1 85 ? 13.351 1.790 -29.437 1.00 91.56 85 LYS A C 1
ATOM 699 O O . LYS A 1 85 ? 13.221 0.808 -30.157 1.00 91.56 85 LYS A O 1
ATOM 704 N N . VAL A 1 86 ? 13.883 1.728 -28.216 1.00 90.25 86 VAL A N 1
ATOM 705 C CA . VAL A 1 86 ? 14.344 0.483 -27.578 1.00 90.25 86 VAL A CA 1
ATOM 706 C C . VAL A 1 86 ? 13.213 -0.543 -27.474 1.00 90.25 86 VAL A C 1
ATOM 708 O O . VAL A 1 86 ? 13.410 -1.704 -27.819 1.00 90.25 86 VAL A O 1
ATOM 711 N N . LEU A 1 87 ? 12.021 -0.120 -27.049 1.00 90.75 87 LEU A N 1
ATOM 712 C CA . LEU A 1 87 ? 10.861 -1.004 -26.911 1.00 90.75 87 LEU A CA 1
ATOM 713 C C . LEU A 1 87 ? 10.401 -1.570 -28.259 1.00 90.75 87 LEU A C 1
ATOM 715 O O . LEU A 1 87 ? 10.146 -2.766 -28.348 1.00 90.75 87 LEU A O 1
ATOM 719 N N . ILE A 1 88 ? 10.390 -0.753 -29.318 1.00 90.31 88 ILE A N 1
ATOM 720 C CA . ILE A 1 88 ? 10.099 -1.222 -30.683 1.00 90.31 88 ILE A CA 1
ATOM 721 C C . ILE A 1 88 ? 11.113 -2.293 -31.111 1.00 90.31 88 ILE A C 1
ATOM 723 O O . ILE A 1 88 ? 10.728 -3.353 -31.602 1.00 90.31 88 ILE A O 1
ATOM 727 N N . THR A 1 89 ? 12.407 -2.059 -30.873 1.00 88.56 89 THR A N 1
ATOM 728 C CA . THR A 1 89 ? 13.460 -3.038 -31.181 1.00 88.56 89 THR A CA 1
ATOM 729 C C . THR A 1 89 ? 13.269 -4.347 -30.409 1.00 88.56 89 THR A C 1
ATOM 731 O O . THR A 1 89 ? 13.424 -5.423 -30.986 1.00 88.56 89 THR A O 1
ATOM 734 N N . ILE A 1 90 ? 12.904 -4.283 -29.123 1.00 88.19 90 ILE A N 1
ATOM 735 C CA . ILE A 1 90 ? 12.606 -5.474 -28.310 1.00 88.19 90 ILE A CA 1
ATOM 736 C C . ILE A 1 90 ? 11.446 -6.263 -28.921 1.00 88.19 90 ILE A C 1
ATOM 738 O O . ILE A 1 90 ? 11.589 -7.465 -29.138 1.00 88.19 90 ILE A O 1
ATOM 742 N N . GLU A 1 91 ? 10.342 -5.598 -29.268 1.00 90.69 91 GLU A N 1
ATOM 743 C CA . GLU A 1 91 ? 9.184 -6.250 -29.889 1.00 90.69 91 GLU A CA 1
ATOM 744 C C . GLU A 1 91 ? 9.554 -6.947 -31.208 1.00 90.69 91 GLU A C 1
ATOM 746 O O . GLU A 1 91 ? 9.097 -8.058 -31.493 1.00 90.69 91 GLU A O 1
ATOM 751 N N . GLU A 1 92 ? 10.397 -6.322 -32.034 1.00 90.81 92 GLU A N 1
ATOM 752 C CA . GLU A 1 92 ? 10.885 -6.927 -33.275 1.00 90.81 92 GLU A CA 1
ATOM 753 C C . GLU A 1 92 ? 11.765 -8.158 -33.034 1.00 90.81 92 GLU A C 1
ATOM 755 O O . GLU A 1 92 ? 11.677 -9.128 -33.793 1.00 90.81 92 GLU A O 1
ATOM 760 N N . ILE A 1 93 ? 12.598 -8.141 -31.992 1.00 88.19 93 ILE A N 1
ATOM 761 C CA . ILE A 1 93 ? 13.441 -9.279 -31.611 1.00 88.19 93 ILE A CA 1
ATOM 762 C C . ILE A 1 93 ? 12.578 -10.419 -31.074 1.00 88.19 93 ILE A C 1
ATOM 764 O O . ILE A 1 93 ? 12.730 -11.558 -31.518 1.00 88.19 93 ILE A O 1
ATOM 768 N N . GLU A 1 94 ? 11.635 -10.135 -30.177 1.00 87.88 94 GLU A N 1
ATOM 769 C CA . GLU A 1 94 ? 10.747 -11.138 -29.582 1.00 87.88 94 GLU A CA 1
ATOM 770 C C . GLU A 1 94 ? 9.919 -11.890 -30.634 1.00 87.88 94 GLU A C 1
ATOM 772 O O . GLU A 1 94 ? 9.726 -13.109 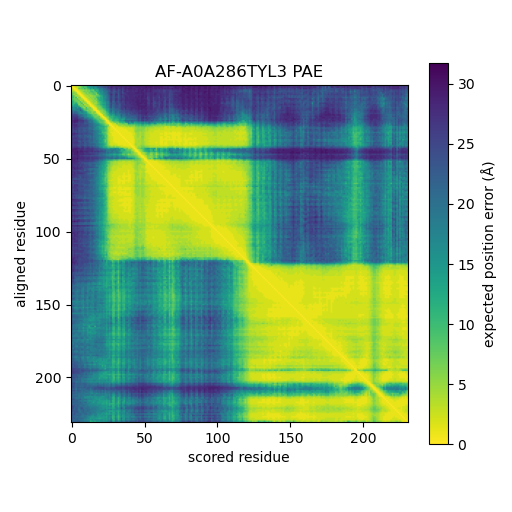-30.522 1.00 87.88 94 GLU A O 1
ATOM 777 N N . LYS A 1 95 ? 9.503 -11.203 -31.708 1.00 90.31 95 LYS A N 1
ATOM 778 C CA . LYS A 1 95 ? 8.831 -11.821 -32.867 1.00 90.31 95 LYS A CA 1
ATOM 779 C C . LYS A 1 95 ? 9.695 -12.874 -33.566 1.00 90.31 95 LYS A C 1
ATOM 781 O O . LYS A 1 95 ? 9.151 -13.836 -34.102 1.00 90.31 95 LYS A O 1
ATOM 786 N N . ARG A 1 96 ? 11.023 -12.724 -33.548 1.00 90.25 96 ARG A N 1
ATOM 787 C CA . ARG A 1 96 ? 11.981 -13.659 -34.169 1.00 90.25 96 ARG A CA 1
ATOM 788 C C . ARG A 1 96 ? 12.393 -14.799 -33.233 1.00 90.25 96 ARG A C 1
ATOM 790 O O . ARG A 1 96 ? 12.984 -15.776 -33.688 1.00 90.25 96 ARG A O 1
ATOM 797 N N . LEU A 1 97 ? 12.105 -14.697 -31.934 1.00 89.38 97 LEU A N 1
ATOM 798 C CA . LEU A 1 97 ? 12.414 -15.752 -30.971 1.00 89.38 97 LEU A CA 1
ATOM 799 C C . LEU A 1 97 ? 11.495 -16.967 -31.145 1.00 89.38 97 LEU A C 1
ATOM 801 O O . LEU A 1 97 ? 10.350 -16.870 -31.589 1.00 89.38 97 LEU A O 1
ATOM 805 N N . SER A 1 98 ? 11.973 -18.134 -30.714 1.00 93.44 98 SER A N 1
ATOM 806 C CA . SER A 1 98 ? 11.094 -19.286 -30.524 1.00 93.44 98 SER A CA 1
ATOM 807 C C . SER A 1 98 ? 10.142 -19.046 -29.350 1.00 93.44 98 SER A C 1
ATOM 809 O O . SER A 1 98 ? 10.464 -18.317 -28.409 1.00 93.44 98 SER A O 1
ATOM 811 N N . GLN A 1 99 ? 8.983 -19.708 -29.370 1.00 93.56 99 GLN A N 1
ATOM 812 C CA . GLN A 1 99 ? 7.996 -19.622 -28.290 1.00 93.56 99 GLN A CA 1
ATOM 813 C C . GLN A 1 99 ? 8.614 -19.923 -26.915 1.00 93.56 99 GLN A C 1
ATOM 815 O O . GLN A 1 99 ? 8.491 -19.114 -26.002 1.00 93.56 99 GLN A O 1
ATOM 820 N N . LYS A 1 100 ? 9.393 -21.008 -26.814 1.00 93.12 100 LYS A N 1
ATOM 821 C CA . LYS A 1 100 ? 10.090 -21.405 -25.581 1.00 93.12 100 LYS A CA 1
ATOM 822 C C . LYS A 1 100 ? 11.013 -20.312 -25.021 1.00 93.12 100 LYS A C 1
ATOM 824 O O . LYS A 1 100 ? 11.160 -20.184 -23.810 1.00 93.12 100 LYS A O 1
ATOM 829 N N . LYS A 1 101 ? 11.681 -19.540 -25.889 1.00 90.44 101 LYS A N 1
ATOM 830 C CA . LYS A 1 101 ? 12.545 -18.431 -25.453 1.00 90.44 101 LYS A CA 1
ATOM 831 C C . LYS A 1 101 ? 11.719 -17.249 -24.936 1.00 90.44 101 LYS A C 1
ATOM 833 O O . LYS A 1 101 ? 12.095 -16.687 -23.915 1.00 90.44 101 LYS A O 1
ATOM 838 N N . ARG A 1 102 ? 10.601 -16.911 -25.593 1.00 90.38 102 ARG A N 1
ATOM 839 C CA . ARG A 1 102 ? 9.676 -15.866 -25.114 1.00 90.38 102 ARG A CA 1
ATOM 840 C C . ARG A 1 102 ? 9.078 -16.207 -23.751 1.00 90.38 102 ARG A C 1
ATOM 842 O O . ARG A 1 102 ? 9.079 -15.364 -22.867 1.00 90.38 102 ARG A O 1
ATOM 849 N N . GLU A 1 103 ? 8.621 -17.444 -23.569 1.00 91.12 103 GLU A N 1
ATOM 850 C CA . GLU A 1 103 ? 8.052 -17.910 -22.296 1.00 91.12 103 GLU A CA 1
ATOM 851 C C . GLU A 1 103 ? 9.054 -17.752 -21.148 1.00 91.12 103 GLU A C 1
ATOM 853 O O . GLU A 1 103 ? 8.737 -17.119 -20.148 1.00 91.12 103 GLU A O 1
ATOM 858 N N . ARG A 1 104 ? 10.306 -18.190 -21.339 1.00 90.75 104 ARG A N 1
ATOM 859 C CA . ARG A 1 104 ? 11.368 -18.002 -20.338 1.00 90.75 104 ARG A CA 1
ATOM 860 C C . ARG A 1 104 ? 11.661 -16.537 -20.009 1.00 90.75 104 ARG A C 1
ATOM 862 O O . ARG A 1 104 ? 11.958 -16.228 -18.857 1.00 90.75 104 ARG A O 1
ATOM 869 N N . ILE A 1 105 ? 11.634 -15.648 -21.004 1.00 86.69 105 ILE A N 1
ATOM 870 C CA . ILE A 1 105 ? 11.812 -14.204 -20.778 1.00 86.69 105 ILE A CA 1
ATOM 871 C C . ILE A 1 105 ? 10.667 -13.680 -19.913 1.00 86.69 105 ILE A C 1
ATOM 873 O O . ILE A 1 105 ? 10.921 -13.047 -18.892 1.00 86.69 105 ILE A O 1
ATOM 877 N N . ASN A 1 106 ? 9.426 -14.013 -20.269 1.00 86.69 106 ASN A N 1
ATOM 878 C CA . ASN A 1 106 ? 8.240 -13.588 -19.530 1.00 86.69 106 ASN A CA 1
ATOM 879 C C . ASN A 1 106 ? 8.247 -14.099 -18.085 1.00 86.69 106 ASN A C 1
ATOM 881 O O . ASN A 1 106 ? 7.998 -13.320 -17.172 1.00 86.69 106 ASN A O 1
ATOM 885 N N . GLU A 1 107 ? 8.585 -15.372 -17.866 1.00 88.81 107 GLU A N 1
ATOM 886 C CA . GLU A 1 107 ? 8.730 -15.960 -16.527 1.00 88.81 107 GLU A CA 1
ATOM 887 C C . GLU A 1 107 ? 9.787 -15.222 -15.696 1.00 88.81 107 GLU A C 1
ATOM 889 O O . GLU A 1 107 ? 9.557 -14.901 -14.532 1.00 88.81 107 GLU A O 1
ATOM 894 N N . SER A 1 108 ? 10.932 -14.905 -16.304 1.00 88.94 108 SER A N 1
ATOM 895 C CA . SER A 1 108 ? 12.032 -14.217 -15.620 1.00 88.94 108 SER A CA 1
ATOM 896 C C . SER A 1 108 ? 11.663 -12.779 -15.247 1.00 88.94 108 SER A C 1
ATOM 898 O O . SER A 1 108 ? 11.949 -12.334 -14.137 1.00 88.94 108 SER A O 1
ATOM 900 N N . ILE A 1 109 ? 10.993 -12.055 -16.148 1.00 83.81 109 ILE A N 1
ATOM 901 C CA . ILE A 1 109 ? 10.490 -10.699 -15.884 1.00 83.81 109 ILE A CA 1
ATOM 902 C C . ILE A 1 109 ? 9.431 -10.741 -14.780 1.00 83.81 109 ILE A C 1
ATOM 904 O O . ILE A 1 109 ? 9.518 -9.968 -13.828 1.00 83.81 109 ILE A O 1
ATOM 908 N N . ALA A 1 110 ? 8.474 -11.667 -14.863 1.00 80.50 110 ALA A N 1
ATOM 909 C CA . ALA A 1 110 ? 7.410 -11.816 -13.873 1.00 80.50 110 ALA A CA 1
ATOM 910 C C . ALA A 1 110 ? 7.940 -12.162 -12.470 1.00 80.50 110 ALA A C 1
ATOM 912 O O . ALA A 1 110 ? 7.322 -11.785 -11.479 1.00 80.50 110 ALA A O 1
ATOM 913 N N . ALA A 1 111 ? 9.087 -12.840 -12.375 1.00 83.94 111 ALA A N 1
ATOM 914 C CA . ALA A 1 111 ? 9.720 -13.160 -11.100 1.00 83.94 111 ALA A CA 1
ATOM 915 C C . ALA A 1 111 ? 10.432 -11.960 -10.445 1.00 83.94 111 ALA A C 1
ATOM 917 O O . ALA A 1 111 ? 10.523 -11.908 -9.221 1.00 83.94 111 ALA A O 1
ATOM 918 N N . ILE A 1 112 ? 10.952 -11.014 -11.236 1.00 80.62 112 ILE A N 1
ATOM 919 C CA . ILE A 1 112 ? 11.838 -9.943 -10.745 1.00 80.62 112 ILE A CA 1
ATOM 920 C C . ILE A 1 112 ? 11.109 -8.600 -10.627 1.00 80.62 112 ILE A C 1
ATOM 922 O O . ILE A 1 112 ? 11.311 -7.876 -9.653 1.00 80.62 112 ILE A O 1
ATOM 926 N N . MET A 1 113 ? 10.250 -8.260 -11.592 1.00 81.75 113 MET A N 1
ATOM 927 C CA . MET A 1 113 ? 9.609 -6.941 -11.645 1.00 81.75 113 MET A CA 1
ATOM 928 C C . MET A 1 113 ? 8.793 -6.595 -10.395 1.00 81.75 113 MET A C 1
ATOM 930 O O . MET A 1 113 ? 8.958 -5.477 -9.922 1.00 81.75 113 MET A O 1
ATOM 934 N N . PRO A 1 114 ? 8.009 -7.508 -9.784 1.00 78.69 114 PRO A N 1
ATOM 935 C CA . PRO A 1 114 ? 7.275 -7.179 -8.563 1.00 78.69 114 PRO A CA 1
ATOM 936 C C . PRO A 1 114 ? 8.188 -6.796 -7.394 1.00 78.69 114 PRO A C 1
ATOM 938 O O . PRO A 1 114 ? 7.832 -5.935 -6.598 1.00 78.69 114 PRO A O 1
ATOM 941 N N . ALA A 1 115 ? 9.371 -7.410 -7.285 1.00 76.06 115 ALA A N 1
ATOM 942 C CA . ALA A 1 115 ? 10.339 -7.056 -6.250 1.00 76.06 115 ALA A CA 1
ATOM 943 C C . ALA A 1 115 ? 10.914 -5.657 -6.496 1.00 76.06 115 ALA A C 1
ATOM 945 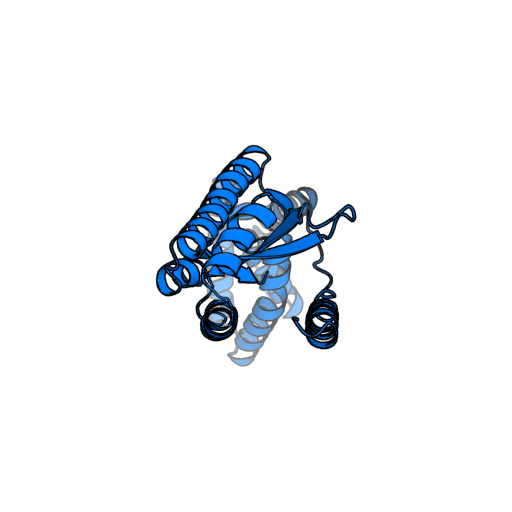O O . ALA A 1 115 ? 10.933 -4.848 -5.578 1.00 76.06 115 ALA A O 1
ATOM 946 N N . ILE A 1 116 ? 11.281 -5.341 -7.742 1.00 75.38 116 ILE A N 1
ATOM 947 C CA . ILE A 1 116 ? 11.789 -4.012 -8.116 1.00 75.38 116 ILE A CA 1
ATOM 948 C C . ILE A 1 116 ? 10.708 -2.938 -7.958 1.00 75.38 116 ILE A C 1
ATOM 950 O O . ILE A 1 116 ? 10.985 -1.855 -7.461 1.00 75.38 116 ILE A O 1
ATOM 954 N N . GLU A 1 117 ? 9.468 -3.208 -8.356 1.00 72.50 117 GLU A N 1
ATOM 955 C CA . GLU A 1 117 ? 8.349 -2.281 -8.159 1.00 72.50 117 GLU A CA 1
ATOM 956 C C . GLU A 1 117 ? 8.064 -2.065 -6.671 1.00 72.50 117 GLU A C 1
ATOM 958 O O . GLU A 1 117 ? 7.798 -0.935 -6.261 1.00 72.50 117 GLU A O 1
ATOM 963 N N . ASN A 1 118 ? 8.209 -3.115 -5.856 1.00 71.69 118 ASN A N 1
ATOM 964 C CA . ASN A 1 118 ? 8.131 -3.014 -4.403 1.00 71.69 118 ASN A CA 1
ATOM 965 C C . ASN A 1 118 ? 9.302 -2.236 -3.791 1.00 71.69 118 ASN A C 1
ATOM 967 O O . ASN A 1 118 ? 9.121 -1.474 -2.843 1.00 71.69 118 ASN A O 1
ATOM 971 N N . GLU A 1 119 ? 10.495 -2.360 -4.355 1.00 69.00 119 GLU A N 1
ATOM 972 C CA . GLU A 1 119 ? 11.613 -1.488 -4.023 1.00 69.00 119 GLU A CA 1
ATOM 973 C C . GLU A 1 119 ? 11.371 -0.067 -4.563 1.00 69.00 119 GLU A C 1
ATOM 975 O O . GLU A 1 119 ? 11.823 0.908 -4.012 1.00 69.00 119 GLU A O 1
ATOM 980 N N . LEU A 1 120 ? 10.602 0.189 -5.607 1.00 66.12 120 LEU A N 1
ATOM 981 C CA . LEU A 1 120 ? 10.445 1.569 -6.101 1.00 66.12 120 LEU A CA 1
ATOM 982 C C . LEU A 1 120 ? 9.335 2.368 -5.397 1.00 66.12 120 LEU A C 1
ATOM 984 O O . LEU A 1 120 ? 8.963 3.464 -5.842 1.00 66.12 120 LEU A O 1
ATOM 988 N N . TRP A 1 121 ? 8.806 1.886 -4.270 1.00 63.22 121 TRP A N 1
ATOM 989 C CA . TRP A 1 121 ? 7.875 2.666 -3.455 1.00 63.22 121 TRP A CA 1
ATOM 990 C C . TRP A 1 121 ? 8.590 3.850 -2.786 1.00 63.22 121 TRP A C 1
ATOM 992 O O . TRP A 1 121 ? 9.601 3.711 -2.110 1.00 63.22 121 TRP A O 1
ATOM 1002 N N . GLU A 1 122 ? 8.048 5.053 -2.992 1.00 57.59 122 GLU A N 1
ATOM 1003 C CA . GLU A 1 122 ? 8.558 6.261 -2.352 1.00 57.59 122 GLU A CA 1
ATOM 1004 C C . GLU A 1 122 ? 7.840 6.362 -1.015 1.00 57.59 122 GLU A C 1
ATOM 1006 O O . GLU A 1 122 ? 6.619 6.193 -0.941 1.00 57.59 122 GLU A O 1
ATOM 1011 N N . LYS A 1 123 ? 8.606 6.635 0.040 1.00 65.75 123 LYS A N 1
ATOM 1012 C CA . LYS A 1 123 ? 8.047 7.060 1.316 1.00 65.75 123 LYS A CA 1
ATOM 1013 C C . LYS A 1 123 ? 7.165 8.275 1.045 1.00 65.75 123 LYS A C 1
ATOM 1015 O O . LYS A 1 123 ? 7.647 9.228 0.433 1.00 65.75 123 LYS A O 1
ATOM 1020 N N . LEU A 1 124 ? 5.912 8.229 1.502 1.00 73.25 124 LEU A N 1
ATOM 1021 C CA . LEU A 1 124 ? 5.013 9.380 1.438 1.00 73.25 124 LEU A CA 1
ATOM 1022 C C . LEU A 1 124 ? 5.761 10.625 1.922 1.00 73.25 124 LEU A C 1
ATOM 1024 O O . LEU A 1 124 ? 6.474 10.583 2.938 1.00 73.25 124 LEU A O 1
ATOM 1028 N N . THR A 1 125 ? 5.614 11.728 1.193 1.00 81.88 125 THR A N 1
ATOM 1029 C CA . THR A 1 125 ? 6.067 13.027 1.683 1.00 81.88 125 THR A CA 1
ATOM 1030 C C . THR A 1 125 ? 5.395 13.321 3.025 1.00 81.88 125 THR A C 1
ATOM 1032 O O . THR A 1 125 ? 4.373 12.733 3.381 1.00 81.88 125 THR A O 1
ATOM 1035 N N . GLN A 1 126 ? 5.967 14.236 3.809 1.00 84.56 126 GLN A N 1
ATOM 1036 C CA . GLN A 1 126 ? 5.374 14.581 5.106 1.00 84.56 126 GLN A CA 1
ATOM 1037 C C . GLN A 1 126 ? 3.944 15.123 4.969 1.00 84.56 126 GLN A C 1
ATOM 1039 O O . GLN A 1 126 ? 3.120 14.861 5.842 1.00 84.56 126 GLN A O 1
ATOM 1044 N N . GLU A 1 127 ? 3.635 15.824 3.874 1.00 85.62 127 GLU A N 1
ATOM 1045 C CA . GLU A 1 127 ? 2.277 16.315 3.628 1.00 85.62 127 GLU A CA 1
ATOM 1046 C C . GLU A 1 127 ? 1.332 15.176 3.230 1.00 85.62 127 GLU A C 1
ATOM 1048 O O . GLU A 1 127 ? 0.284 15.029 3.847 1.00 85.62 127 GLU A O 1
ATOM 1053 N N . GLU A 1 128 ? 1.725 14.292 2.306 1.00 86.31 128 GLU A N 1
ATOM 1054 C CA . GLU A 1 128 ? 0.901 13.128 1.937 1.00 86.31 128 GLU A CA 1
ATOM 1055 C C . GLU A 1 128 ? 0.656 12.191 3.128 1.00 86.31 128 GLU A C 1
ATOM 1057 O O . GLU A 1 128 ? -0.438 11.650 3.290 1.00 86.31 128 GLU A O 1
ATOM 1062 N N . LEU A 1 129 ? 1.658 12.008 3.995 1.00 90.69 129 LEU A N 1
ATOM 1063 C CA . LEU A 1 129 ? 1.512 11.222 5.219 1.00 90.69 129 LEU A CA 1
ATOM 1064 C C . LEU A 1 129 ? 0.493 11.859 6.168 1.00 90.69 129 LEU A C 1
ATOM 1066 O O . LEU A 1 129 ? -0.295 11.150 6.789 1.00 90.69 129 LEU A O 1
ATOM 1070 N N . LYS A 1 130 ? 0.496 13.188 6.276 1.00 93.50 130 LYS A N 1
ATOM 1071 C CA . LYS A 1 130 ? -0.440 13.941 7.112 1.00 93.50 130 LYS A CA 1
ATOM 1072 C C . LYS A 1 130 ? -1.860 13.909 6.547 1.00 93.50 130 LYS A C 1
ATOM 1074 O O . LYS A 1 130 ? -2.804 13.711 7.307 1.00 93.50 130 LYS A O 1
ATOM 1079 N N . GLU A 1 131 ? -2.022 14.062 5.236 1.00 93.06 131 GLU A N 1
ATOM 1080 C CA . GLU A 1 131 ? -3.318 13.915 4.563 1.00 93.06 131 GLU A CA 1
ATOM 1081 C C . GLU A 1 131 ? -3.883 12.503 4.753 1.00 93.06 131 GLU A C 1
ATOM 1083 O O . GLU A 1 131 ? -5.055 12.333 5.105 1.00 93.06 131 GLU A O 1
ATOM 1088 N N . LEU A 1 132 ? -3.032 11.483 4.606 1.00 94.44 132 LEU A N 1
ATOM 1089 C CA . LEU A 1 132 ? -3.406 10.100 4.870 1.00 94.44 132 LEU A CA 1
ATOM 1090 C C . LEU A 1 132 ? -3.774 9.876 6.345 1.00 94.44 132 LEU A C 1
ATOM 1092 O O . LEU A 1 132 ? -4.775 9.216 6.623 1.00 94.44 132 LEU A O 1
ATOM 1096 N N . ASP A 1 133 ? -3.011 10.430 7.289 1.00 96.44 133 ASP A N 1
ATOM 1097 C CA . ASP A 1 133 ? -3.299 10.334 8.726 1.00 96.44 133 ASP A CA 1
ATOM 1098 C C . ASP A 1 133 ? -4.670 10.928 9.071 1.00 96.44 133 ASP A C 1
ATOM 1100 O O . ASP A 1 133 ? -5.468 10.293 9.766 1.00 96.44 133 ASP A O 1
ATOM 1104 N N . ILE A 1 134 ? -5.000 12.096 8.516 1.00 97.06 134 ILE A N 1
ATOM 1105 C CA . ILE A 1 134 ? -6.323 12.712 8.672 1.00 97.06 134 ILE A CA 1
ATOM 1106 C C . ILE A 1 134 ? -7.415 11.761 8.164 1.00 97.06 134 ILE A C 1
ATOM 1108 O O . ILE A 1 134 ? -8.340 11.438 8.916 1.00 97.06 134 ILE A O 1
ATOM 1112 N N . LEU A 1 135 ? -7.275 11.247 6.937 1.00 97.19 135 LEU A N 1
ATOM 1113 C CA . LEU A 1 135 ? -8.246 10.339 6.318 1.00 97.19 135 LEU A CA 1
ATOM 1114 C C . LEU A 1 135 ? -8.478 9.068 7.154 1.00 97.19 135 LEU A C 1
ATOM 1116 O O . LEU A 1 135 ? -9.620 8.659 7.391 1.00 97.19 135 LEU A O 1
ATOM 1120 N N . LEU A 1 136 ? -7.404 8.414 7.599 1.00 97.81 136 LEU A N 1
ATOM 1121 C CA . LEU A 1 136 ? -7.495 7.144 8.322 1.00 97.81 136 LEU A CA 1
ATOM 1122 C C . LEU A 1 136 ? -8.035 7.332 9.744 1.00 97.81 136 LEU A C 1
ATOM 1124 O O . LEU A 1 136 ? -8.860 6.534 10.203 1.00 97.81 136 LEU A O 1
ATOM 1128 N N . ARG A 1 137 ? -7.675 8.431 10.418 1.00 97.88 137 ARG A N 1
ATOM 1129 C CA . ARG A 1 137 ? -8.280 8.818 11.702 1.00 97.88 137 ARG A CA 1
ATOM 1130 C C . ARG A 1 137 ? -9.770 9.091 11.574 1.00 97.88 137 ARG A C 1
ATOM 1132 O O . ARG A 1 137 ? -10.530 8.720 12.470 1.00 97.88 137 ARG A O 1
ATOM 1139 N N . GLU A 1 138 ? -10.209 9.734 10.498 1.00 97.62 138 GLU A N 1
ATOM 1140 C CA . GLU A 1 138 ? -11.633 9.961 10.246 1.00 97.62 138 GLU A CA 1
ATOM 1141 C C . GLU A 1 138 ? -12.386 8.649 10.027 1.00 97.62 138 GLU A C 1
ATOM 1143 O O . GLU A 1 138 ? -13.438 8.448 10.640 1.00 97.62 138 GLU A O 1
ATOM 1148 N N . LYS A 1 139 ? -11.824 7.712 9.252 1.00 97.81 139 LYS A N 1
ATOM 1149 C CA . LYS A 1 139 ? -12.395 6.364 9.082 1.00 97.81 139 LYS A CA 1
ATOM 1150 C C . LYS A 1 139 ? -12.507 5.619 10.411 1.00 97.81 139 LYS A C 1
ATOM 1152 O O . LYS A 1 139 ? -13.567 5.072 10.719 1.00 97.81 139 LYS A O 1
ATOM 1157 N N . TRP A 1 140 ? -11.456 5.652 11.230 1.00 97.88 140 TRP A N 1
ATOM 1158 C CA . TRP A 1 140 ? -11.472 5.058 12.568 1.00 97.88 140 TRP A CA 1
ATOM 1159 C C . TRP A 1 140 ? -12.577 5.649 13.450 1.00 97.88 140 TRP A C 1
ATOM 1161 O O . TRP A 1 140 ? -13.405 4.922 14.004 1.00 97.88 140 TRP A O 1
ATOM 1171 N N . LYS A 1 141 ? -12.652 6.983 13.528 1.00 97.88 141 LYS A N 1
ATOM 1172 C CA . LYS A 1 141 ? -13.688 7.695 14.293 1.00 97.88 141 LYS A CA 1
ATOM 1173 C C . LYS A 1 141 ? -15.092 7.394 13.773 1.00 97.88 141 LYS A C 1
ATOM 1175 O O . LYS A 1 141 ? -16.014 7.235 14.573 1.00 97.88 141 LYS A O 1
ATOM 1180 N N . GLY A 1 142 ? -15.264 7.296 12.455 1.00 98.06 142 GLY A N 1
ATOM 1181 C CA . GLY A 1 142 ? -16.524 6.925 11.815 1.00 98.06 142 GLY A CA 1
ATOM 1182 C C . GLY A 1 142 ? -17.008 5.543 12.252 1.00 98.06 142 GLY A C 1
ATOM 1183 O O . GLY A 1 142 ? -18.173 5.391 12.632 1.00 98.06 142 GLY A O 1
ATOM 1184 N N . MET A 1 143 ? -16.100 4.566 12.288 1.00 98.06 143 MET A N 1
ATOM 1185 C CA . MET A 1 143 ? -16.375 3.218 12.785 1.00 98.06 143 MET A CA 1
ATOM 1186 C C . MET A 1 143 ? -16.756 3.229 14.275 1.00 98.06 143 MET A C 1
ATOM 1188 O O . MET A 1 143 ? -17.807 2.700 14.648 1.00 98.06 143 MET A O 1
ATOM 1192 N N . LEU A 1 144 ? -15.967 3.896 15.128 1.00 97.25 144 LEU A N 1
ATOM 1193 C CA . LEU A 1 144 ? -16.248 3.987 16.567 1.00 97.25 144 LEU A CA 1
ATOM 1194 C C . LEU A 1 144 ? -17.589 4.674 16.864 1.00 97.25 144 LEU A C 1
ATOM 1196 O O . LEU A 1 144 ? -18.328 4.234 17.748 1.00 97.25 144 LEU A O 1
ATOM 1200 N N . LYS A 1 145 ? -17.938 5.720 16.108 1.00 97.94 145 LYS A N 1
ATOM 1201 C CA . LYS A 1 145 ? -19.226 6.417 16.228 1.00 97.94 145 LYS A CA 1
ATOM 1202 C C . LYS A 1 145 ? -20.400 5.507 15.866 1.00 97.94 145 LYS A C 1
ATOM 1204 O O . LYS A 1 145 ? -21.418 5.534 16.554 1.00 97.94 145 LYS A O 1
ATOM 1209 N N . ALA A 1 146 ? -20.263 4.683 14.826 1.00 98.06 146 ALA A N 1
ATOM 1210 C CA . ALA A 1 146 ? -21.281 3.696 14.471 1.00 98.06 146 ALA A CA 1
ATOM 1211 C C . ALA A 1 146 ? -21.481 2.665 15.598 1.00 98.06 146 ALA A C 1
ATOM 1213 O O . ALA A 1 146 ? -22.616 2.393 15.994 1.00 98.06 146 ALA A O 1
ATOM 1214 N N . LEU A 1 147 ? -20.391 2.177 16.206 1.00 96.62 147 LEU A N 1
ATOM 1215 C CA . LEU A 1 147 ? -20.470 1.290 17.374 1.00 96.62 147 LEU A CA 1
ATOM 1216 C C . LEU A 1 147 ? -21.157 1.949 18.576 1.00 96.62 147 LEU A C 1
ATOM 1218 O O . LEU A 1 147 ? -22.000 1.314 19.213 1.00 96.62 147 LEU A O 1
ATOM 1222 N N . GLU A 1 148 ? -20.844 3.212 18.877 1.00 96.50 148 GLU A N 1
ATOM 1223 C CA . GLU A 1 148 ? -21.503 3.976 19.946 1.00 96.50 148 GLU A CA 1
ATOM 1224 C C . GLU A 1 148 ? -23.019 4.088 19.732 1.00 96.50 148 GLU A C 1
ATOM 1226 O O . GLU A 1 148 ? -23.794 4.008 20.688 1.00 96.50 148 GLU A O 1
ATOM 1231 N N . GLN A 1 149 ? -23.443 4.220 18.476 1.00 97.50 149 GLN A N 1
ATOM 1232 C CA . GLN A 1 149 ? -24.845 4.293 18.065 1.00 97.50 149 GLN A CA 1
ATOM 1233 C C . GLN A 1 149 ? -25.531 2.918 17.985 1.00 97.50 149 GLN A C 1
ATOM 1235 O O . GLN A 1 149 ? -26.706 2.846 17.639 1.00 97.50 149 GLN A O 1
ATOM 1240 N N . ASN A 1 150 ? -24.835 1.833 18.346 1.00 96.94 150 ASN A N 1
ATOM 1241 C CA . ASN A 1 150 ? -25.271 0.442 18.168 1.00 96.94 150 ASN A CA 1
ATOM 1242 C C . ASN A 1 150 ? -25.543 0.038 16.709 1.00 96.94 150 ASN A C 1
ATOM 1244 O O . ASN A 1 150 ? -26.203 -0.974 16.472 1.00 96.94 150 ASN A O 1
ATOM 1248 N N . ASP A 1 151 ? -25.002 0.775 15.742 1.00 98.06 151 ASP A N 1
ATOM 1249 C CA . ASP A 1 151 ? -25.119 0.475 14.319 1.00 98.06 151 ASP A CA 1
ATOM 1250 C C . ASP A 1 151 ? -23.964 -0.437 13.881 1.00 98.06 151 ASP A C 1
ATOM 1252 O O . ASP A 1 151 ? -22.917 -0.000 13.396 1.00 98.06 151 ASP A O 1
ATOM 1256 N N . ILE A 1 152 ? -24.136 -1.738 14.134 1.00 97.75 152 ILE A N 1
ATOM 1257 C CA . ILE A 1 152 ? -23.115 -2.751 13.837 1.00 97.75 152 ILE A CA 1
ATOM 1258 C C . ILE A 1 152 ? -22.853 -2.837 12.333 1.00 97.75 152 ILE A C 1
ATOM 1260 O O . ILE A 1 152 ? -21.699 -2.940 11.934 1.00 97.75 152 ILE A O 1
ATOM 1264 N N . GLU A 1 153 ? -23.888 -2.788 11.494 1.00 98.19 153 GLU A N 1
ATOM 1265 C CA . GLU A 1 153 ? -23.713 -2.942 10.045 1.00 98.19 153 GLU A CA 1
ATOM 1266 C C . GLU A 1 153 ? -22.947 -1.757 9.451 1.00 98.19 153 GLU A C 1
ATOM 1268 O O . GLU A 1 153 ? -22.035 -1.957 8.650 1.00 98.19 153 GLU A O 1
ATOM 1273 N N . LYS A 1 154 ? -23.214 -0.534 9.921 1.00 98.50 154 LYS A N 1
ATOM 1274 C CA . LYS A 1 154 ? -22.420 0.634 9.535 1.00 98.50 154 LYS A CA 1
ATOM 1275 C C . LYS A 1 154 ? -21.000 0.601 10.088 1.00 98.50 154 LYS A C 1
ATOM 1277 O O . LYS A 1 154 ? -20.086 1.055 9.416 1.00 98.50 154 LYS A O 1
ATOM 1282 N N . ALA A 1 155 ? -20.771 0.064 11.287 1.00 98.06 155 ALA A N 1
ATOM 1283 C CA . ALA A 1 155 ? -19.404 -0.136 11.770 1.00 98.06 155 ALA A CA 1
ATOM 1284 C C . ALA A 1 155 ? -18.641 -1.123 10.870 1.00 98.06 155 ALA A C 1
ATOM 1286 O O . ALA A 1 155 ? -17.481 -0.889 10.538 1.00 98.06 155 ALA A O 1
ATOM 1287 N N . LEU A 1 156 ? -19.306 -2.195 10.427 1.00 98.06 156 LEU A N 1
ATOM 1288 C CA . LEU A 1 156 ? -18.729 -3.211 9.546 1.00 98.06 156 LEU A CA 1
ATOM 1289 C C . LEU A 1 156 ? -18.427 -2.701 8.135 1.00 98.06 156 LEU A C 1
ATOM 1291 O O . LEU A 1 156 ? -17.522 -3.242 7.507 1.00 98.06 156 LEU A O 1
ATOM 1295 N N . SER A 1 157 ? -19.099 -1.652 7.652 1.00 97.81 157 SER A N 1
ATOM 1296 C CA . SER A 1 157 ? -18.801 -1.074 6.334 1.00 97.81 157 SER A CA 1
ATOM 1297 C C . SER A 1 157 ? -17.424 -0.407 6.251 1.00 97.81 157 SER A C 1
ATOM 1299 O O . SER A 1 157 ? -16.965 -0.106 5.157 1.00 97.81 157 SER A O 1
ATOM 1301 N N . TYR A 1 158 ? -16.756 -0.164 7.385 1.00 98.06 158 TYR A N 1
ATOM 1302 C CA . TYR A 1 158 ? -15.371 0.320 7.409 1.00 98.06 158 TYR A CA 1
ATOM 1303 C C . TYR A 1 158 ? -14.338 -0.810 7.318 1.00 98.06 158 TYR A C 1
ATOM 1305 O O . TYR A 1 158 ? -13.150 -0.521 7.192 1.00 98.06 158 TYR A O 1
ATOM 1313 N N . PHE A 1 159 ? -14.751 -2.077 7.419 1.00 97.69 159 PHE A N 1
ATOM 1314 C CA . PHE A 1 159 ? -13.850 -3.227 7.421 1.00 97.69 159 PHE A CA 1
ATOM 1315 C C . PHE A 1 159 ? -13.689 -3.828 6.032 1.00 97.69 159 PHE A C 1
ATOM 1317 O O . PHE A 1 159 ? -14.617 -3.855 5.227 1.00 97.69 159 PHE A O 1
ATOM 1324 N N . HIS A 1 160 ? -12.523 -4.424 5.797 1.00 96.38 160 HIS A N 1
ATOM 1325 C CA . HIS A 1 160 ? -12.304 -5.256 4.626 1.00 96.38 160 HIS A CA 1
ATOM 1326 C C . HIS A 1 160 ? -13.316 -6.417 4.604 1.00 96.38 160 HIS A C 1
ATOM 1328 O O . HIS A 1 160 ? -13.518 -7.105 5.611 1.00 96.38 160 HIS A O 1
ATOM 1334 N N . HIS A 1 161 ? -13.919 -6.691 3.445 1.00 92.50 161 HIS A N 1
ATOM 1335 C CA . HIS A 1 161 ? -15.006 -7.672 3.310 1.00 92.50 161 HIS A CA 1
ATOM 1336 C C . HIS A 1 161 ? -14.641 -9.068 3.854 1.00 92.50 161 HIS A C 1
ATOM 1338 O O . HIS A 1 161 ? -15.467 -9.740 4.468 1.00 92.50 161 HIS A O 1
ATOM 1344 N N . THR A 1 162 ? -13.374 -9.481 3.723 1.00 89.56 162 THR A N 1
ATOM 1345 C CA . THR A 1 162 ? -12.882 -10.779 4.226 1.00 89.56 162 THR A CA 1
ATOM 1346 C C . THR A 1 162 ? -12.904 -10.920 5.751 1.00 89.56 162 THR A C 1
ATOM 1348 O O . THR A 1 162 ? -12.764 -12.033 6.249 1.00 89.56 162 THR A O 1
ATOM 1351 N N . VAL A 1 163 ? -12.996 -9.822 6.512 1.00 92.25 163 VAL A N 1
ATOM 1352 C CA . VAL A 1 163 ? -12.964 -9.852 7.988 1.00 92.25 163 VAL A CA 1
ATOM 1353 C C . VAL A 1 163 ? -14.293 -9.453 8.633 1.00 92.25 163 VAL A C 1
ATOM 1355 O O . VAL A 1 163 ? -14.453 -9.632 9.842 1.00 92.25 163 VAL A O 1
ATOM 1358 N N . GLY A 1 164 ? -15.265 -8.981 7.844 1.00 91.75 164 GLY A N 1
ATOM 1359 C CA . GLY A 1 164 ? -16.550 -8.476 8.334 1.00 91.75 164 GLY A CA 1
ATOM 1360 C C . GLY A 1 164 ? -17.291 -9.473 9.229 1.00 91.75 164 GLY A C 1
ATOM 1361 O O . GLY A 1 164 ? -17.679 -9.127 10.340 1.00 91.75 164 GLY A O 1
ATOM 1362 N N . GLU A 1 165 ? -17.409 -10.742 8.826 1.00 93.75 165 GLU A N 1
ATOM 1363 C CA . GLU A 1 165 ? -18.114 -11.760 9.627 1.00 93.75 165 GLU A CA 1
ATOM 1364 C C . GLU A 1 165 ? -17.452 -12.050 10.981 1.00 93.75 165 GLU A C 1
ATOM 1366 O O . GLU A 1 165 ? -18.136 -12.292 11.981 1.00 93.75 165 GLU A O 1
ATOM 1371 N N . LYS A 1 166 ? -16.117 -11.992 11.047 1.00 95.12 166 LYS A N 1
ATOM 1372 C CA . LYS A 1 166 ? -15.380 -12.156 12.307 1.00 95.12 166 LYS A CA 1
ATOM 1373 C C . LYS A 1 166 ? -15.731 -11.019 13.268 1.00 95.12 166 LYS A C 1
ATOM 1375 O O . LYS A 1 166 ? -16.127 -11.283 14.405 1.00 95.12 166 LYS A O 1
ATOM 1380 N N . TYR A 1 167 ? -15.645 -9.772 12.805 1.00 96.25 167 TYR A N 1
ATOM 1381 C CA . TYR A 1 167 ? -15.963 -8.597 13.620 1.00 96.25 167 TYR A CA 1
ATOM 1382 C C . TYR A 1 1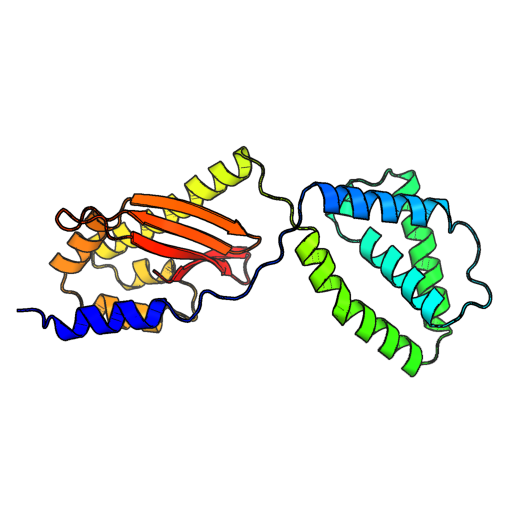67 ? -17.456 -8.485 13.938 1.00 96.25 167 TYR A C 1
ATOM 1384 O O . TYR A 1 167 ? -17.807 -8.120 15.057 1.00 96.25 167 TYR A O 1
ATOM 1392 N N . ARG A 1 168 ? -18.346 -8.909 13.032 1.00 97.69 168 ARG A N 1
ATOM 1393 C CA . ARG A 1 168 ? -19.798 -8.976 13.264 1.00 97.69 168 ARG A CA 1
ATOM 1394 C C . ARG A 1 168 ? -20.112 -9.814 14.495 1.00 97.69 168 ARG A C 1
ATOM 1396 O O . ARG A 1 168 ? -20.883 -9.385 15.354 1.00 97.69 168 ARG A O 1
ATOM 1403 N N . LYS A 1 169 ? -19.501 -10.999 14.601 1.00 97.00 169 LYS A N 1
ATOM 1404 C CA . LYS A 1 169 ? -19.661 -11.880 15.766 1.00 97.00 169 LYS A CA 1
ATOM 1405 C C . LYS A 1 169 ? -19.176 -11.189 17.038 1.00 97.00 169 LYS A C 1
ATOM 1407 O O . LYS A 1 169 ? -19.925 -11.160 18.007 1.00 97.00 169 LYS A O 1
ATOM 1412 N N . ILE A 1 170 ? -17.988 -10.579 17.014 1.00 94.75 170 ILE A N 1
ATOM 1413 C CA . ILE A 1 170 ? -17.424 -9.844 18.159 1.00 94.75 170 ILE A CA 1
ATOM 1414 C C . ILE A 1 170 ? -18.355 -8.702 18.591 1.00 94.75 170 ILE A C 1
ATOM 1416 O O . ILE A 1 170 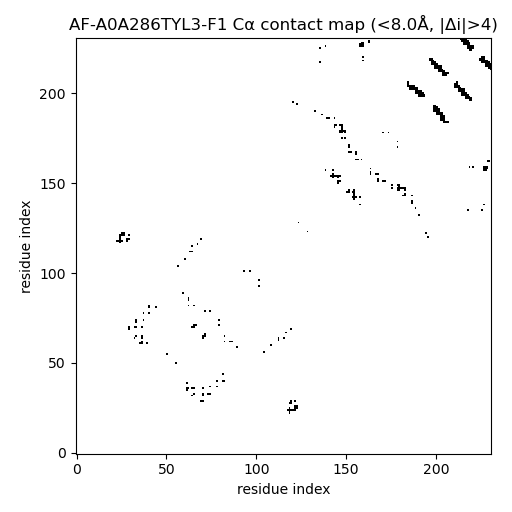? -18.727 -8.619 19.755 1.00 94.75 170 ILE A O 1
ATOM 1420 N N . PHE A 1 171 ? -18.812 -7.853 17.672 1.00 96.06 171 PHE A N 1
ATOM 1421 C CA . PHE A 1 171 ? -19.670 -6.716 18.013 1.00 96.06 171 PHE A CA 1
ATOM 1422 C C . PHE A 1 171 ? -21.043 -7.125 18.547 1.00 96.06 171 PHE A C 1
ATOM 1424 O O . PHE A 1 171 ? -21.608 -6.410 19.380 1.00 96.06 171 PHE A O 1
ATOM 1431 N N . LYS A 1 172 ? -21.564 -8.282 18.122 1.00 96.44 172 LYS A N 1
ATOM 1432 C CA . LYS A 1 172 ? -22.818 -8.850 18.636 1.00 96.44 172 LYS A CA 1
ATOM 1433 C C . LYS A 1 172 ? -22.687 -9.452 20.039 1.00 96.44 172 LYS A C 1
ATOM 1435 O O . LYS A 1 172 ? -23.689 -9.483 20.747 1.00 96.44 172 LYS A O 1
ATOM 1440 N N . THR A 1 173 ? -21.501 -9.896 20.472 1.00 96.56 173 THR A N 1
ATOM 1441 C CA . THR A 1 173 ? -21.315 -10.381 21.858 1.00 96.56 173 THR A CA 1
ATOM 1442 C C . THR A 1 173 ? -21.247 -9.247 22.879 1.00 96.56 173 THR A C 1
ATOM 1444 O O . THR A 1 173 ? -21.475 -9.464 24.070 1.00 96.56 173 THR A O 1
ATOM 1447 N N . LEU A 1 174 ? -20.960 -8.027 22.427 1.00 94.06 174 LEU A N 1
ATOM 1448 C CA . LEU A 1 174 ? -20.932 -6.841 23.269 1.00 94.06 174 LEU A CA 1
ATOM 1449 C C . LEU A 1 174 ? -22.353 -6.333 23.528 1.00 94.06 174 LEU A C 1
ATOM 1451 O O . LEU A 1 174 ? -23.183 -6.247 22.623 1.00 94.06 174 LEU A O 1
ATOM 1455 N N . ASN A 1 175 ? -22.636 -5.931 24.765 1.00 96.25 175 ASN A N 1
ATOM 1456 C CA . ASN A 1 175 ? -23.861 -5.190 25.058 1.00 96.25 175 ASN A CA 1
ATOM 1457 C C . ASN A 1 175 ? -23.719 -3.710 24.616 1.00 96.25 175 ASN A C 1
ATOM 1459 O O . ASN A 1 175 ? -22.597 -3.244 24.378 1.00 96.25 175 ASN A O 1
ATOM 1463 N N . PRO A 1 176 ? -24.825 -2.947 24.516 1.00 95.25 176 PRO A N 1
ATOM 1464 C CA . PRO A 1 176 ? -24.780 -1.545 24.097 1.00 95.25 176 PRO A CA 1
ATOM 1465 C C . PRO A 1 176 ? -23.829 -0.658 24.907 1.00 95.25 176 PRO A C 1
ATOM 1467 O O . PRO A 1 176 ? -23.125 0.183 24.350 1.00 95.25 176 PRO A O 1
ATOM 1470 N N . TYR A 1 177 ? -23.766 -0.872 26.222 1.00 95.06 177 TYR A N 1
ATOM 1471 C CA . TYR A 1 177 ? -22.873 -0.124 27.102 1.00 95.06 177 TYR A CA 1
ATOM 1472 C C . TYR A 1 177 ? -21.397 -0.407 26.788 1.00 95.06 177 TYR A C 1
ATOM 1474 O O . TYR A 1 177 ? -20.597 0.520 26.683 1.00 95.06 177 TYR A O 1
ATOM 1482 N N . SER A 1 178 ? -21.033 -1.674 26.571 1.00 93.69 178 SER A N 1
ATOM 1483 C CA . SER A 1 178 ? -19.680 -2.083 26.188 1.00 93.69 178 SER A CA 1
ATOM 1484 C C . SER A 1 178 ? -19.261 -1.503 24.839 1.00 93.69 178 SER A C 1
ATOM 1486 O O . SER A 1 178 ? -18.128 -1.047 24.721 1.00 93.69 178 SER A O 1
ATOM 1488 N N . ARG A 1 179 ? -20.158 -1.449 23.844 1.00 93.88 179 ARG A N 1
ATOM 1489 C CA . ARG A 1 179 ? -19.860 -0.814 22.546 1.00 93.88 179 ARG A CA 1
ATOM 1490 C C . ARG A 1 179 ? -19.585 0.684 22.683 1.00 93.88 179 ARG A C 1
ATOM 1492 O O . ARG A 1 179 ? -18.581 1.168 22.172 1.00 93.88 179 ARG A O 1
ATOM 1499 N N . LYS A 1 180 ? -20.411 1.397 23.454 1.00 92.94 180 LYS A N 1
ATOM 1500 C CA . LYS A 1 180 ? -20.184 2.814 23.783 1.00 92.94 180 LYS A CA 1
ATOM 1501 C C . LYS A 1 180 ? -18.908 3.045 24.595 1.00 92.94 180 LYS A C 1
ATOM 1503 O O . LYS A 1 180 ? -18.299 4.104 24.509 1.00 92.94 180 LYS A O 1
ATOM 1508 N N . LYS A 1 181 ? -18.502 2.077 25.416 1.00 91.50 181 LYS A N 1
ATOM 1509 C CA . LYS A 1 181 ? -17.242 2.165 26.154 1.00 91.50 181 LYS A CA 1
ATOM 1510 C C . LYS A 1 181 ? -16.034 2.037 25.215 1.00 91.50 181 LYS A C 1
ATOM 1512 O O . LYS A 1 181 ? -15.122 2.848 25.308 1.00 91.50 181 LYS A O 1
ATOM 1517 N N . ILE A 1 182 ? -16.072 1.097 24.268 1.00 89.69 182 ILE A N 1
ATOM 1518 C CA . ILE A 1 182 ? -15.016 0.913 23.256 1.00 89.69 182 ILE A CA 1
ATOM 1519 C C . ILE A 1 182 ? -14.773 2.190 22.445 1.00 89.69 182 ILE A C 1
ATOM 1521 O O . ILE A 1 182 ? -13.618 2.545 22.225 1.00 89.69 182 ILE A O 1
ATOM 1525 N N . SER A 1 183 ? -15.833 2.904 22.044 1.00 88.88 183 SER A N 1
ATOM 1526 C CA . SER A 1 183 ? -15.682 4.145 21.267 1.00 88.88 183 SER A CA 1
ATOM 1527 C C . SER A 1 183 ? -14.897 5.232 22.000 1.00 88.88 183 SER A C 1
ATOM 1529 O O . SER A 1 183 ? -14.247 6.051 21.357 1.00 88.88 183 SER A O 1
ATOM 1531 N N . LYS A 1 184 ? -14.927 5.228 23.337 1.00 87.69 184 LYS A N 1
ATOM 1532 C CA . LYS A 1 184 ? -14.166 6.160 24.173 1.00 87.69 184 LYS A CA 1
ATOM 1533 C C . LYS A 1 184 ? -12.753 5.663 24.440 1.00 87.69 184 LYS A C 1
ATOM 1535 O O . LYS A 1 184 ? -11.807 6.427 24.291 1.00 87.69 184 LYS A O 1
ATOM 1540 N N . ASP A 1 185 ? -12.625 4.394 24.818 1.00 88.88 185 ASP A N 1
ATOM 1541 C CA . ASP A 1 185 ? -11.352 3.822 25.261 1.00 88.88 185 ASP A CA 1
ATOM 1542 C C . ASP A 1 185 ? -10.337 3.705 24.110 1.00 88.88 185 ASP A C 1
ATOM 1544 O O . ASP A 1 185 ? -9.139 3.819 24.347 1.00 88.88 185 ASP A O 1
ATOM 1548 N N . LEU A 1 186 ? -10.803 3.510 22.868 1.00 91.12 186 LEU A N 1
ATOM 1549 C CA . LEU A 1 186 ? -9.946 3.281 21.697 1.00 91.12 186 LEU A CA 1
ATOM 1550 C C . LEU A 1 186 ? -9.877 4.479 20.731 1.00 91.12 186 LEU A C 1
ATOM 1552 O O . LEU A 1 186 ? -9.467 4.324 19.584 1.00 91.12 186 LEU A O 1
ATOM 1556 N N . ALA A 1 187 ? -10.311 5.673 21.148 1.00 89.75 187 ALA A N 1
ATOM 1557 C CA . ALA A 1 187 ? -10.430 6.831 20.253 1.00 89.75 187 ALA A CA 1
ATOM 1558 C C . ALA A 1 187 ? -9.083 7.335 19.703 1.00 89.75 187 ALA A C 1
ATOM 1560 O O . ALA A 1 187 ? -9.031 7.895 18.604 1.00 89.75 187 ALA A O 1
ATOM 1561 N N . ASN A 1 188 ? -8.009 7.150 20.470 1.00 91.75 188 ASN A N 1
ATOM 1562 C CA . ASN A 1 188 ? -6.695 7.690 20.156 1.00 91.75 188 ASN A CA 1
ATOM 1563 C C . ASN A 1 188 ? -5.845 6.639 19.451 1.00 91.75 188 ASN A C 1
ATOM 1565 O O . ASN A 1 188 ? -5.624 5.552 19.981 1.00 91.75 188 ASN A O 1
ATOM 1569 N N . ILE A 1 189 ? -5.359 7.000 18.268 1.00 95.62 189 ILE A N 1
ATOM 1570 C CA . ILE A 1 189 ? -4.427 6.194 17.482 1.00 95.62 189 ILE A CA 1
ATOM 1571 C C . ILE A 1 189 ? -3.196 7.029 17.130 1.00 95.62 189 ILE A C 1
ATOM 1573 O O . ILE A 1 189 ? -3.307 8.248 17.009 1.00 95.62 189 ILE A O 1
ATOM 1577 N N . GLU A 1 190 ? -2.039 6.413 16.951 1.00 94.94 190 GLU A N 1
ATOM 1578 C CA . GLU A 1 190 ? -0.808 7.057 16.479 1.00 94.94 190 GLU A CA 1
ATOM 1579 C C . GLU A 1 190 ? -0.240 6.271 15.304 1.00 94.94 190 GLU A C 1
ATOM 1581 O O . GLU A 1 190 ? -0.305 5.046 15.299 1.00 94.94 190 GLU A O 1
ATOM 1586 N N . VAL A 1 191 ? 0.262 6.967 14.281 1.00 94.50 191 VAL A N 1
ATOM 1587 C CA . VAL A 1 191 ? 0.888 6.306 13.129 1.00 94.50 191 VAL A CA 1
ATOM 1588 C C . VAL A 1 191 ? 2.152 5.610 13.613 1.00 94.50 191 VAL A C 1
ATOM 1590 O O . VAL A 1 191 ? 3.032 6.256 14.178 1.00 94.50 191 VAL A O 1
ATOM 1593 N N . VAL A 1 192 ? 2.254 4.311 13.348 1.00 93.00 192 VAL A N 1
ATOM 1594 C CA . VAL A 1 192 ? 3.490 3.544 13.542 1.00 93.00 192 VAL A CA 1
ATOM 1595 C C . VAL A 1 192 ? 4.238 3.473 12.220 1.00 93.00 192 VAL A C 1
ATOM 1597 O O . VAL A 1 192 ? 5.420 3.796 12.147 1.00 93.00 192 VAL A O 1
ATOM 1600 N N . GLU A 1 193 ? 3.535 3.075 11.162 1.00 89.06 193 GLU A N 1
ATOM 1601 C CA . GLU A 1 193 ? 4.141 2.807 9.867 1.00 89.06 193 GLU A CA 1
ATOM 1602 C C . GLU A 1 193 ? 3.122 2.931 8.735 1.00 89.06 193 GLU A C 1
ATOM 1604 O O . GLU A 1 193 ? 1.950 2.600 8.895 1.00 89.06 193 GLU A O 1
ATOM 1609 N N . VAL A 1 194 ? 3.580 3.374 7.565 1.00 88.06 194 VAL A N 1
ATOM 1610 C CA . VAL A 1 194 ? 2.813 3.307 6.320 1.00 88.06 194 VAL A CA 1
ATOM 1611 C C . VAL A 1 194 ? 3.712 2.736 5.232 1.00 88.06 194 VAL A C 1
ATOM 1613 O O . VAL A 1 194 ? 4.754 3.318 4.928 1.00 88.06 194 VAL A O 1
ATOM 1616 N N . ILE A 1 195 ? 3.295 1.617 4.641 1.00 80.81 195 ILE A N 1
ATOM 1617 C CA . ILE A 1 195 ? 3.971 0.951 3.525 1.00 80.81 195 ILE A CA 1
ATOM 1618 C C . ILE A 1 195 ? 2.938 0.697 2.433 1.00 80.81 195 ILE A C 1
ATOM 1620 O O . ILE A 1 195 ? 2.019 -0.087 2.634 1.00 80.81 195 ILE A O 1
ATOM 1624 N N . THR A 1 196 ? 3.129 1.316 1.268 1.00 77.81 196 THR A N 1
ATOM 1625 C CA . THR A 1 196 ? 2.387 1.031 0.028 1.00 77.81 196 THR A CA 1
ATOM 1626 C C . THR A 1 196 ? 0.863 1.118 0.174 1.00 77.81 196 THR A C 1
ATOM 1628 O O . THR A 1 196 ? 0.262 2.182 0.003 1.00 77.81 196 THR A O 1
ATOM 1631 N N . ASP A 1 197 ? 0.232 -0.010 0.473 1.00 84.31 197 ASP A N 1
ATOM 1632 C CA . ASP A 1 197 ? -1.201 -0.233 0.573 1.00 84.31 197 ASP A CA 1
ATOM 1633 C C . ASP A 1 197 ? -1.639 -0.534 2.007 1.00 84.31 197 ASP A C 1
ATOM 1635 O O . ASP A 1 197 ? -2.803 -0.843 2.219 1.00 84.31 197 ASP A O 1
ATOM 1639 N N . THR A 1 198 ? -0.730 -0.440 2.976 1.00 91.00 198 THR A N 1
ATOM 1640 C CA . THR A 1 198 ? -0.935 -0.799 4.374 1.00 91.00 198 THR A CA 1
ATOM 1641 C C . THR A 1 198 ? -0.499 0.348 5.281 1.00 91.00 198 THR A C 1
ATOM 1643 O O . THR A 1 198 ? 0.572 0.931 5.116 1.00 91.00 198 THR A O 1
ATOM 1646 N N . ALA A 1 199 ? -1.326 0.679 6.268 1.00 95.00 199 ALA A N 1
ATOM 1647 C CA . ALA A 1 199 ? -0.998 1.662 7.292 1.00 95.00 199 ALA A CA 1
ATOM 1648 C C . ALA A 1 199 ? -1.270 1.073 8.677 1.00 95.00 199 ALA A C 1
ATOM 1650 O O . ALA A 1 199 ? -2.393 0.664 8.982 1.00 95.00 199 ALA A O 1
ATOM 1651 N N . ILE A 1 200 ? -0.231 1.026 9.504 1.00 95.62 200 ILE A N 1
ATOM 1652 C CA . ILE A 1 200 ? -0.251 0.488 10.858 1.00 95.62 200 ILE A CA 1
ATOM 1653 C C . ILE A 1 200 ? -0.260 1.639 11.852 1.00 95.62 200 ILE A C 1
ATOM 1655 O O . ILE A 1 200 ? 0.564 2.554 11.806 1.00 95.62 200 ILE A O 1
ATOM 1659 N N . TYR A 1 201 ? -1.203 1.556 12.776 1.00 96.75 201 TYR A N 1
ATOM 1660 C CA . TYR A 1 201 ? -1.389 2.488 13.867 1.00 96.75 201 TYR A CA 1
ATOM 1661 C C . TYR A 1 201 ? -1.297 1.757 15.197 1.00 96.75 201 TYR A C 1
ATOM 1663 O O . TYR A 1 201 ? -1.656 0.585 15.306 1.00 96.75 201 TYR A O 1
ATOM 1671 N N . GLU A 1 202 ? -0.887 2.475 16.229 1.00 95.31 202 GLU A N 1
ATOM 1672 C CA . GLU A 1 202 ? -0.979 2.044 17.612 1.00 95.31 202 GLU A CA 1
ATOM 1673 C C . GLU A 1 202 ? -2.204 2.694 18.255 1.00 95.31 202 GLU A C 1
ATOM 1675 O O . GLU A 1 202 ? -2.345 3.914 18.249 1.00 95.31 202 GLU A O 1
ATOM 1680 N N . ILE A 1 203 ? -3.112 1.887 18.801 1.00 93.62 203 ILE A N 1
ATOM 1681 C CA . ILE A 1 203 ? -4.228 2.365 19.615 1.00 93.62 203 ILE A CA 1
ATOM 1682 C C . ILE A 1 203 ? -3.711 2.604 21.032 1.00 93.62 203 ILE A C 1
ATOM 1684 O O . ILE A 1 203 ? -3.268 1.668 21.701 1.00 93.62 203 ILE A O 1
ATOM 1688 N N . ILE A 1 204 ? -3.839 3.837 21.517 1.00 87.56 204 ILE A N 1
ATOM 1689 C CA . ILE A 1 204 ? -3.433 4.224 22.869 1.00 87.56 204 ILE A CA 1
ATOM 1690 C C . ILE A 1 204 ? -4.670 4.255 23.753 1.00 87.56 204 ILE A C 1
ATOM 1692 O O . ILE A 1 204 ? -5.446 5.214 23.750 1.00 87.56 204 ILE A O 1
ATOM 1696 N N . SER A 1 205 ? -4.843 3.189 24.530 1.00 80.88 205 SER A N 1
ATOM 1697 C CA . SER A 1 205 ? -5.964 3.053 25.450 1.00 80.88 205 SER A CA 1
ATOM 1698 C C . SER A 1 205 ? -5.573 3.448 26.874 1.00 80.88 205 SER A C 1
ATOM 1700 O O . SER A 1 205 ? -4.623 2.919 27.451 1.00 80.88 205 SER A O 1
ATOM 1702 N N . GLY A 1 206 ? -6.364 4.337 27.479 1.00 66.81 206 GLY A N 1
ATOM 1703 C CA . GLY A 1 206 ? -6.276 4.704 28.899 1.00 66.81 206 GLY A CA 1
ATOM 1704 C C . GLY A 1 206 ? -6.946 3.692 29.841 1.00 66.81 206 GLY A C 1
ATOM 1705 O O . GLY A 1 206 ? -7.531 4.079 30.853 1.00 66.81 206 GLY A O 1
ATOM 1706 N N . LEU A 1 207 ? -6.948 2.401 29.498 1.00 62.59 207 LEU A N 1
ATOM 1707 C CA . LEU A 1 207 ? -7.572 1.360 30.315 1.00 62.59 207 LEU A CA 1
ATOM 1708 C C . LEU A 1 207 ? -6.738 1.100 31.582 1.00 62.59 207 LEU A C 1
ATOM 1710 O O . LEU A 1 207 ? -5.788 0.339 31.540 1.00 62.59 207 LEU A O 1
ATOM 1714 N N . LYS A 1 208 ? -7.172 1.666 32.719 1.00 53.78 208 LYS A N 1
ATOM 1715 C CA . LYS A 1 208 ? -6.716 1.336 34.090 1.00 53.78 208 LYS A CA 1
ATOM 1716 C C . LYS A 1 208 ? -5.191 1.343 34.289 1.00 53.78 208 LYS A C 1
ATOM 1718 O O . LYS A 1 208 ? -4.604 0.272 34.340 1.00 53.78 208 LYS A O 1
ATOM 1723 N N . ASP A 1 209 ? -4.603 2.524 34.492 1.00 60.19 209 ASP A N 1
ATOM 1724 C CA . ASP A 1 209 ? -3.244 2.786 35.026 1.00 60.19 209 ASP A CA 1
ATOM 1725 C C . ASP A 1 209 ? -2.037 2.081 34.356 1.00 60.19 209 ASP A C 1
ATOM 1727 O O . ASP A 1 209 ? -0.894 2.458 34.601 1.00 60.19 209 ASP A O 1
ATOM 1731 N N . GLU A 1 210 ? -2.263 1.142 33.438 1.00 63.28 210 GLU A N 1
ATOM 1732 C CA . GLU A 1 210 ? -1.284 0.467 32.598 1.00 63.28 210 GLU A CA 1
ATOM 1733 C C . GLU A 1 210 ? -1.616 0.793 31.139 1.00 63.28 210 GLU A C 1
ATOM 1735 O O . GLU A 1 210 ? -2.678 0.438 30.619 1.00 63.28 210 GLU A O 1
ATOM 1740 N N . LYS A 1 211 ? -0.705 1.500 30.457 1.00 63.41 211 LYS A N 1
ATOM 1741 C CA . LYS A 1 211 ? -0.829 1.754 29.018 1.00 63.41 211 LYS A CA 1
ATOM 1742 C C . LYS A 1 211 ? -0.845 0.411 28.292 1.00 63.41 211 LYS A C 1
ATOM 1744 O O . LYS A 1 211 ? 0.186 -0.242 28.176 1.00 63.41 211 LYS A O 1
ATOM 1749 N N . THR A 1 212 ? -2.017 0.009 27.809 1.00 74.12 212 THR A N 1
ATOM 1750 C CA . THR A 1 212 ? -2.149 -1.144 26.918 1.00 74.12 212 THR A CA 1
ATOM 1751 C C . THR A 1 212 ? -2.221 -0.623 25.492 1.00 74.12 212 THR A C 1
ATOM 1753 O O . THR A 1 212 ? -3.056 0.243 25.210 1.00 74.12 212 THR A O 1
ATOM 1756 N N . SER A 1 213 ? -1.367 -1.139 24.610 1.00 79.06 213 SER A N 1
ATOM 1757 C CA . SER A 1 213 ? -1.376 -0.784 23.196 1.00 79.06 213 SER A CA 1
ATOM 1758 C C . SER A 1 213 ? -1.737 -1.969 22.305 1.00 79.06 213 SER A C 1
ATOM 1760 O O . SER A 1 213 ? -1.441 -3.126 22.610 1.00 79.06 213 SER A O 1
ATOM 1762 N N . PHE A 1 214 ? -2.451 -1.669 21.222 1.00 87.62 214 PHE A N 1
ATOM 1763 C CA . PHE A 1 214 ? -2.897 -2.638 20.222 1.00 87.62 214 PHE A CA 1
ATOM 1764 C C . PHE A 1 214 ? -2.628 -2.079 18.829 1.00 87.62 214 PHE A C 1
ATOM 1766 O O . PHE A 1 214 ? -2.672 -0.866 18.638 1.00 87.62 214 PHE A O 1
ATOM 1773 N N . GLN A 1 215 ? -2.389 -2.950 17.852 1.00 93.69 215 GLN A N 1
ATOM 1774 C CA . GLN A 1 215 ? -2.186 -2.523 16.471 1.00 93.69 215 GLN A CA 1
ATOM 1775 C C . GLN A 1 215 ? -3.511 -2.443 15.715 1.00 93.69 215 GLN A C 1
ATOM 1777 O O . GLN A 1 215 ? -4.290 -3.393 15.704 1.00 93.69 215 GLN A O 1
ATOM 1782 N N . LEU A 1 216 ? -3.721 -1.323 15.035 1.00 95.88 216 LEU A N 1
ATOM 1783 C CA . LEU A 1 216 ? -4.777 -1.108 14.056 1.00 95.88 216 LEU A CA 1
ATOM 1784 C C . LEU A 1 216 ? -4.145 -1.111 12.664 1.00 95.88 216 LEU A C 1
ATOM 1786 O O . LEU A 1 216 ? -3.253 -0.315 12.391 1.00 95.88 216 LEU A O 1
ATOM 1790 N N . ALA A 1 217 ? -4.621 -1.983 11.782 1.00 96.62 217 ALA A N 1
ATOM 1791 C CA . ALA A 1 217 ? -4.146 -2.069 10.407 1.00 96.62 217 ALA A CA 1
ATOM 1792 C C . ALA A 1 217 ? -5.230 -1.610 9.431 1.00 96.62 217 ALA A C 1
ATOM 1794 O O . ALA A 1 217 ? -6.337 -2.164 9.404 1.00 96.62 217 ALA A O 1
ATOM 1795 N N . PHE A 1 218 ? -4.884 -0.640 8.593 1.00 97.75 218 PHE A N 1
ATOM 1796 C CA . PHE A 1 218 ? -5.628 -0.282 7.393 1.00 97.75 218 PHE A CA 1
ATOM 1797 C C . PHE A 1 218 ? -4.959 -0.891 6.173 1.00 97.75 218 PHE A C 1
ATOM 1799 O O . PHE A 1 218 ? -3.733 -0.947 6.113 1.00 97.75 218 PHE A O 1
ATOM 1806 N N . VAL A 1 219 ? -5.764 -1.294 5.195 1.00 93.50 219 VAL A N 1
ATOM 1807 C CA . VAL A 1 219 ? -5.292 -1.725 3.877 1.00 93.50 219 VAL A CA 1
ATOM 1808 C C . VAL A 1 219 ? -6.098 -1.041 2.777 1.00 93.50 219 VAL A C 1
ATOM 1810 O O . VAL A 1 219 ? -7.277 -0.752 2.994 1.00 93.50 219 VAL A O 1
ATOM 1813 N N . LYS A 1 220 ? -5.510 -0.795 1.606 1.00 86.56 220 LYS A N 1
ATOM 1814 C CA . LYS A 1 220 ? -6.276 -0.473 0.396 1.00 86.56 220 LYS A CA 1
ATOM 1815 C C . LYS A 1 220 ? -6.920 -1.746 -0.144 1.00 86.56 220 LYS A C 1
ATOM 1817 O O . LYS A 1 220 ? -6.278 -2.791 -0.219 1.00 86.56 220 LYS A O 1
ATOM 1822 N N . ASP A 1 221 ? -8.193 -1.673 -0.496 1.00 84.56 221 ASP A N 1
ATOM 1823 C CA . ASP A 1 221 ? -8.887 -2.770 -1.160 1.00 84.56 221 ASP A CA 1
ATOM 1824 C C . ASP A 1 221 ? -8.672 -2.756 -2.686 1.00 84.56 221 ASP A C 1
ATOM 1826 O O . ASP A 1 221 ? -7.906 -1.957 -3.229 1.00 84.56 221 ASP A O 1
ATOM 1830 N N . LEU A 1 222 ? -9.366 -3.651 -3.397 1.00 74.31 222 LEU A N 1
ATOM 1831 C CA . LEU A 1 222 ? -9.286 -3.768 -4.860 1.00 74.31 222 LEU A CA 1
ATOM 1832 C C . LEU A 1 222 ? -9.776 -2.516 -5.609 1.00 74.31 222 LEU A C 1
ATOM 1834 O O . LEU A 1 222 ? -9.494 -2.372 -6.797 1.00 74.31 222 LEU A O 1
ATOM 1838 N N . HIS A 1 223 ? -10.507 -1.626 -4.939 1.00 75.44 223 HIS A N 1
ATOM 1839 C CA . HIS A 1 223 ? -10.978 -0.354 -5.480 1.00 75.44 223 HIS A CA 1
ATOM 1840 C C . HIS A 1 223 ? -10.056 0.813 -5.095 1.00 75.44 223 HIS A C 1
ATOM 1842 O O . HIS A 1 223 ? -10.315 1.954 -5.475 1.00 75.44 223 HIS A O 1
ATOM 1848 N N . GLY A 1 224 ? -8.966 0.539 -4.370 1.00 79.00 224 GLY A N 1
ATOM 1849 C CA . GLY A 1 224 ? -8.040 1.546 -3.866 1.00 79.00 224 GLY A CA 1
ATOM 1850 C C . GLY A 1 224 ? -8.547 2.275 -2.619 1.00 79.00 224 GLY A C 1
ATOM 1851 O O . GLY A 1 224 ? -7.919 3.249 -2.196 1.00 79.00 224 GLY A O 1
ATOM 1852 N N . GLU A 1 225 ? -9.650 1.825 -2.013 1.00 90.38 225 GLU A N 1
ATOM 1853 C CA . GLU A 1 225 ? -10.203 2.436 -0.809 1.00 90.38 225 GLU A CA 1
ATOM 1854 C C . GLU A 1 225 ? -9.530 1.890 0.449 1.00 90.38 225 GLU A C 1
ATOM 1856 O O . GLU A 1 225 ? -9.388 0.684 0.636 1.00 90.38 225 GLU A O 1
ATOM 1861 N N . TRP A 1 226 ? -9.157 2.783 1.367 1.00 96.56 226 TRP A N 1
ATOM 1862 C CA . TRP A 1 226 ? -8.640 2.374 2.670 1.00 96.56 226 TRP A CA 1
ATOM 1863 C C . TRP A 1 226 ? -9.745 1.792 3.558 1.00 96.56 226 TRP A C 1
ATOM 1865 O O . TRP A 1 226 ? -10.743 2.462 3.848 1.00 96.56 226 TRP A O 1
ATOM 1875 N N . VAL A 1 227 ? -9.534 0.577 4.053 1.00 97.38 227 VAL A N 1
ATOM 1876 C CA . VAL A 1 227 ? -10.452 -0.169 4.923 1.00 97.38 227 VAL A CA 1
ATOM 1877 C C . VAL A 1 227 ? -9.707 -0.801 6.098 1.00 97.38 227 VAL A C 1
ATOM 1879 O O . VAL A 1 227 ? -8.510 -1.071 6.029 1.00 97.38 227 VAL A O 1
ATOM 1882 N N . ILE A 1 228 ? -10.411 -1.057 7.198 1.00 98.06 228 ILE A N 1
ATOM 1883 C CA . ILE A 1 228 ? -9.849 -1.680 8.400 1.00 98.06 228 ILE A CA 1
ATOM 1884 C C . ILE A 1 228 ? -9.670 -3.180 8.151 1.00 98.06 228 ILE A C 1
ATOM 1886 O O . ILE A 1 228 ? -10.632 -3.904 7.877 1.00 98.06 228 ILE A O 1
ATOM 1890 N N . LYS A 1 229 ? -8.437 -3.670 8.286 1.00 96.06 229 LYS A N 1
ATOM 1891 C CA . LYS A 1 229 ? -8.116 -5.098 8.200 1.00 96.06 229 LYS A CA 1
ATOM 1892 C C . LYS A 1 229 ? -8.166 -5.778 9.563 1.00 96.06 229 LYS A C 1
ATOM 1894 O O . LYS A 1 229 ? -8.668 -6.900 9.660 1.00 96.06 229 LYS A O 1
ATOM 1899 N N . SER A 1 230 ? -7.665 -5.112 10.601 1.00 94.88 230 SER A N 1
ATOM 1900 C CA . SER A 1 230 ? -7.632 -5.649 11.962 1.00 94.88 230 SER A CA 1
ATOM 1901 C C . SER A 1 230 ? -7.434 -4.574 13.027 1.00 94.88 230 SER A C 1
ATOM 1903 O O . SER A 1 230 ? -6.821 -3.548 12.755 1.00 94.88 230 SER A O 1
ATOM 1905 N N . PHE A 1 231 ? -7.933 -4.867 14.227 1.00 90.75 231 PHE A N 1
ATOM 1906 C CA . PHE A 1 231 ? -7.642 -4.253 15.523 1.00 90.75 231 PHE A CA 1
ATOM 1907 C C . PHE A 1 231 ? -8.089 -5.192 16.659 1.00 90.75 231 PHE A C 1
ATOM 1909 O O . PHE A 1 231 ? -8.880 -6.132 16.359 1.00 90.75 231 PHE A O 1
#

Radius of gyration: 24.87 Å; Cα contacts (8 Å, |Δi|>4): 215; chains: 1; bounding box: 50×38×70 Å

Solvent-accessible surface area (backbone atoms only — not comparable to full-atom values): 13245 Å² total; per-residue (Å²): 132,85,63,72,70,62,62,60,59,59,62,63,69,68,70,77,76,80,82,72,88,78,76,82,40,53,79,65,47,46,52,49,53,35,51,50,31,53,52,49,63,70,69,60,85,59,84,90,74,90,68,56,72,67,54,51,46,52,52,52,50,49,55,53,56,38,61,40,63,76,38,42,72,72,48,50,74,69,53,50,54,47,48,54,52,51,51,52,52,49,54,58,50,58,72,73,47,55,69,74,57,51,52,53,46,52,54,53,47,67,69,46,49,63,58,52,56,57,34,56,49,71,76,68,49,75,64,57,47,49,55,48,49,54,54,52,52,49,52,51,50,53,28,32,50,24,32,47,71,66,34,57,70,64,25,40,71,44,33,36,77,94,42,32,71,63,52,51,55,55,60,66,74,44,52,68,68,54,33,39,45,48,36,63,46,56,64,43,69,44,84,73,47,76,54,101,54,37,38,37,25,38,30,55,24,80,62,76,100,47,88,49,74,48,61,33,34,35,30,45,49,101,85,66,47,79,23,38,66,49,112

Organism: NCBI:txid1284222